Protein AF-A0A6M2C7S5-F1 (afdb_monomer)

Solvent-accessible surface area (backbone atoms only — not comparable to full-atom values): 12031 Å² total; per-residue (Å²): 135,85,78,82,74,80,85,72,53,69,68,60,54,50,51,51,51,51,52,51,50,54,52,52,50,35,50,53,50,35,67,74,39,41,70,63,9,38,41,41,30,28,46,74,39,45,51,76,44,86,84,62,52,61,67,58,47,40,54,52,24,51,35,34,64,72,63,42,56,67,61,50,54,54,50,51,46,55,50,48,65,74,42,41,69,63,50,52,52,54,48,25,70,75,36,66,95,47,26,69,60,52,54,50,21,51,50,26,46,78,74,67,37,16,54,58,12,23,51,42,27,43,53,50,33,21,50,76,47,74,62,29,62,74,46,60,79,86,48,36,57,55,38,52,49,57,46,64,73,34,71,52,56,76,70,48,64,56,59,39,48,40,65,71,51,81,32,72,26,60,39,59,69,94,73,55,73,91,74,69,99,56,69,38,54,43,21,46,78,68,65,74,48,83,88,59,61,34,68,69,45,24,44,31,22,42,27,44,28,49,27,46,54,64,59,53,64,60,131

Sequence (219 aa):
MEKFENPIEPKILEQFLEVGKTITEAFKRFYELSNDGLLKLANYGWYVDADISLGYINGLLEKAINKDQKYLDDFFSQYYETYMEEKSSVISKKQDNRSKIIEEAVYCHQVGMYYASTTLFLTQADGICRGLLFQNRKNKNALKKYISENKGGSFFSILMIAIENTNTIDSFYSKVNQSDNQLNRHGVMHGLETDFGSEINSLKAFSILAFVSDFIDRF

Structure (mmCIF, N/CA/C/O backbone):
data_AF-A0A6M2C7S5-F1
#
_entry.id   AF-A0A6M2C7S5-F1
#
loop_
_atom_site.group_PDB
_atom_site.id
_atom_site.type_symbol
_atom_site.label_atom_id
_atom_site.label_alt_id
_atom_site.label_comp_id
_atom_site.label_asym_id
_atom_site.label_entity_id
_atom_site.label_seq_id
_atom_site.pdbx_PDB_ins_code
_atom_site.Cartn_x
_atom_site.Cartn_y
_atom_site.Cartn_z
_atom_site.occupancy
_atom_site.B_iso_or_equiv
_atom_site.auth_seq_id
_atom_site.auth_comp_id
_atom_site.auth_asym_id
_atom_site.auth_atom_id
_atom_site.pdbx_PDB_model_num
ATOM 1 N N . MET A 1 1 ? -40.879 35.249 27.830 1.00 43.94 1 MET A N 1
ATOM 2 C CA . MET A 1 1 ? -39.489 34.854 27.529 1.00 43.94 1 MET A CA 1
ATOM 3 C C . MET A 1 1 ? -39.432 33.347 27.736 1.00 43.94 1 MET A C 1
ATOM 5 O O . MET A 1 1 ? -39.303 32.904 28.870 1.00 43.94 1 MET A O 1
ATOM 9 N N . GLU A 1 2 ? -39.719 32.570 26.689 1.00 44.81 2 GLU A N 1
ATOM 10 C CA . GLU A 1 2 ? -39.673 31.103 26.757 1.00 44.81 2 GLU A CA 1
ATOM 11 C C . GLU A 1 2 ? -38.223 30.667 26.964 1.00 44.81 2 GLU A C 1
ATOM 13 O O . GLU A 1 2 ? -37.334 31.022 26.188 1.00 44.81 2 GLU A O 1
ATOM 18 N N . LYS A 1 3 ? -37.974 29.954 28.064 1.00 47.56 3 LYS A N 1
ATOM 19 C CA . LYS A 1 3 ? -36.709 29.262 28.284 1.00 47.56 3 LYS A CA 1
ATOM 20 C C . LYS A 1 3 ? -36.680 28.094 27.306 1.00 47.56 3 LYS A C 1
ATOM 22 O O . LYS A 1 3 ? -37.486 27.182 27.438 1.00 47.56 3 LYS A O 1
ATOM 27 N N . PHE A 1 4 ? -35.768 28.130 26.341 1.00 45.62 4 PHE A N 1
ATOM 28 C CA . PHE A 1 4 ? -35.416 26.944 25.570 1.00 45.62 4 PHE A CA 1
ATOM 29 C C . PHE A 1 4 ? -34.861 25.898 26.545 1.00 45.62 4 PHE A C 1
ATOM 31 O O . PHE A 1 4 ? -33.742 26.040 27.042 1.00 45.62 4 PHE A O 1
ATOM 38 N N . GLU A 1 5 ? -35.660 24.884 26.874 1.00 57.16 5 GLU A N 1
ATOM 39 C CA . GLU A 1 5 ? -35.162 23.677 27.526 1.00 57.16 5 GLU A CA 1
ATOM 40 C C . GLU A 1 5 ? -34.272 22.935 26.529 1.00 57.16 5 GLU A C 1
ATOM 42 O O . GLU A 1 5 ? -34.651 22.698 25.383 1.00 57.16 5 GLU A O 1
ATOM 47 N N . ASN A 1 6 ? -33.045 22.641 26.954 1.00 59.25 6 ASN A N 1
ATOM 48 C CA . ASN A 1 6 ? -32.065 21.921 26.155 1.00 59.25 6 ASN A CA 1
ATOM 49 C C . ASN A 1 6 ? -32.606 20.503 25.869 1.00 59.25 6 ASN A C 1
ATOM 51 O O . ASN A 1 6 ? -32.755 19.735 26.819 1.00 59.25 6 ASN A O 1
ATOM 55 N N . PRO A 1 7 ? -32.911 20.135 24.610 1.00 60.88 7 PRO A N 1
ATOM 56 C CA . PRO A 1 7 ? -33.668 18.922 24.298 1.00 60.88 7 PRO A CA 1
ATOM 57 C C . PRO A 1 7 ? -32.799 17.656 24.257 1.00 60.88 7 PRO A C 1
ATOM 59 O O . PRO A 1 7 ? -33.253 16.606 23.807 1.00 60.88 7 PRO A O 1
ATOM 62 N N . ILE A 1 8 ? -31.533 17.736 24.673 1.00 62.06 8 ILE A N 1
ATOM 63 C CA . ILE A 1 8 ? -30.627 16.591 24.634 1.00 62.06 8 ILE A CA 1
ATOM 64 C C . ILE A 1 8 ? -30.854 15.756 25.893 1.00 62.06 8 ILE A C 1
ATOM 66 O O . ILE A 1 8 ? -30.438 16.138 26.988 1.00 62.06 8 ILE A O 1
ATOM 70 N N . GLU A 1 9 ? -31.513 14.608 25.728 1.00 73.88 9 GLU A N 1
ATOM 71 C CA . GLU A 1 9 ? -31.681 13.628 26.800 1.00 73.88 9 GLU A CA 1
ATOM 72 C C . GLU A 1 9 ? -30.313 13.266 27.418 1.00 73.88 9 GLU A C 1
ATOM 74 O O . GLU A 1 9 ? -29.360 12.997 26.679 1.00 73.88 9 GLU A O 1
ATOM 79 N N . PRO A 1 10 ? -30.190 13.191 28.758 1.00 72.88 10 PRO A N 1
ATOM 80 C CA . PRO A 1 10 ? -28.928 12.888 29.444 1.00 72.88 10 PRO A CA 1
ATOM 81 C C . PRO A 1 10 ? -28.216 11.632 28.923 1.00 72.88 10 PRO A C 1
ATOM 83 O O . PRO A 1 10 ? -26.994 11.602 28.830 1.00 72.88 10 PRO A O 1
ATOM 86 N N . LYS A 1 11 ? -28.987 10.627 28.493 1.00 71.12 11 LYS A N 1
ATOM 87 C CA . LYS A 1 11 ? -28.485 9.374 27.915 1.00 71.12 11 LYS A CA 1
ATOM 88 C C . LYS A 1 11 ? -27.775 9.570 26.570 1.00 71.12 11 LYS A C 1
ATOM 90 O O . LYS A 1 11 ? -26.787 8.897 26.294 1.00 71.12 11 LYS A O 1
ATOM 95 N N . ILE A 1 12 ? -28.258 10.499 25.744 1.00 72.44 12 ILE A N 1
ATOM 96 C CA . ILE A 1 12 ? -27.623 10.863 24.472 1.00 72.44 12 ILE A CA 1
ATOM 97 C C . ILE A 1 12 ? -26.290 11.568 24.760 1.00 72.44 12 ILE A C 1
ATOM 99 O O . ILE A 1 12 ? -25.277 11.254 24.140 1.00 72.44 12 ILE A O 1
ATOM 103 N N . LEU A 1 13 ? -26.263 12.467 25.750 1.00 72.50 13 LEU A N 1
ATOM 104 C CA . LEU A 1 13 ? -25.039 13.150 26.176 1.00 72.50 13 LEU A CA 1
ATOM 105 C C . LEU A 1 13 ? -23.992 12.175 26.744 1.00 72.50 13 LEU A C 1
ATOM 107 O O . LEU A 1 13 ? -22.816 12.291 26.409 1.00 72.50 13 LEU A O 1
ATOM 111 N N . GLU A 1 14 ? -24.402 11.197 27.554 1.00 75.31 14 GLU A N 1
ATOM 112 C CA . GLU A 1 14 ? -23.519 10.138 28.065 1.00 75.31 14 GLU A CA 1
ATOM 113 C C . GLU A 1 14 ? -22.924 9.290 26.936 1.00 75.31 14 GLU A C 1
ATOM 115 O O . GLU A 1 14 ? -21.710 9.102 26.900 1.00 75.31 14 GLU A O 1
ATOM 120 N N . GLN A 1 15 ? -23.739 8.866 25.964 1.00 72.75 15 GLN A N 1
ATOM 121 C CA . GLN A 1 15 ? -23.258 8.131 24.789 1.00 72.75 15 GLN A CA 1
ATOM 122 C C . GLN A 1 15 ? -22.249 8.947 23.972 1.00 72.75 15 GLN A C 1
ATOM 124 O O . GLN A 1 15 ? -21.208 8.425 23.575 1.00 72.75 15 GLN A O 1
ATOM 129 N N . PHE A 1 16 ? -22.503 10.242 23.758 1.00 74.94 16 PHE A N 1
ATOM 130 C CA . PHE A 1 16 ? -21.546 11.119 23.079 1.00 74.94 16 PHE A CA 1
ATOM 131 C C . PHE A 1 16 ? -20.232 11.269 23.857 1.00 74.94 16 PHE A C 1
ATOM 133 O O . PHE A 1 16 ? -19.158 11.275 23.250 1.00 74.94 16 PHE A O 1
ATOM 140 N N . LEU A 1 17 ? -20.291 11.362 25.188 1.00 74.56 17 LEU A N 1
ATOM 141 C CA . LEU A 1 17 ? -19.104 11.438 26.043 1.00 74.56 17 LEU A CA 1
ATOM 142 C C . LEU A 1 17 ? -18.302 10.129 26.034 1.00 74.56 17 LEU A C 1
ATOM 144 O O . LEU A 1 17 ? -17.072 10.178 26.002 1.00 74.56 17 LEU A O 1
ATOM 148 N N . GLU A 1 18 ? -18.966 8.973 26.042 1.00 77.88 18 GLU A N 1
ATOM 149 C CA . GLU A 1 18 ? -18.311 7.664 25.926 1.00 77.88 18 GLU A CA 1
ATOM 150 C C . GLU A 1 18 ? -17.619 7.500 24.573 1.00 77.88 18 GLU A C 1
ATOM 152 O O . GLU A 1 18 ? -16.427 7.197 24.534 1.00 77.88 18 GLU A O 1
ATOM 157 N N . VAL A 1 19 ? -18.310 7.814 23.473 1.00 76.94 19 VAL A N 1
ATOM 158 C CA . VAL A 1 19 ? -17.724 7.791 22.124 1.00 76.94 19 VAL A CA 1
ATOM 159 C C . VAL A 1 19 ? -16.515 8.730 22.037 1.00 76.94 19 VAL A C 1
ATOM 161 O O . VAL A 1 19 ? -15.469 8.349 21.510 1.00 76.94 19 VAL A O 1
ATOM 164 N N . GLY A 1 20 ? -16.610 9.934 22.610 1.00 75.56 20 GLY A N 1
ATOM 165 C CA . GLY A 1 20 ? -15.501 10.889 22.659 1.00 75.56 20 GLY A CA 1
ATOM 166 C C . GLY A 1 20 ? -14.272 10.358 23.407 1.00 75.56 20 GLY A C 1
ATOM 167 O O . GLY A 1 20 ? -13.138 10.550 22.952 1.00 75.56 20 GLY A O 1
ATOM 168 N N . LYS A 1 21 ? -14.474 9.642 24.521 1.00 79.69 21 LYS A N 1
ATOM 169 C CA . LYS A 1 21 ? -13.388 8.979 25.261 1.00 79.69 21 LYS A CA 1
ATOM 170 C C . LYS A 1 21 ? -12.744 7.870 24.433 1.00 79.69 21 LYS A C 1
ATOM 172 O O . LYS A 1 21 ? -11.524 7.875 24.291 1.00 79.69 21 LYS A O 1
ATOM 177 N N . THR A 1 22 ? -13.540 6.996 23.816 1.00 82.81 22 THR A N 1
ATOM 178 C CA . THR A 1 22 ? -13.033 5.901 22.972 1.00 82.81 22 THR A CA 1
ATOM 179 C C . THR A 1 22 ? -12.213 6.420 21.791 1.00 82.81 22 THR A C 1
ATOM 181 O O . THR A 1 22 ? -11.140 5.891 21.501 1.00 82.81 22 THR A O 1
ATOM 184 N N . ILE A 1 23 ? -12.666 7.493 21.136 1.00 80.94 23 ILE A N 1
ATOM 185 C CA . ILE A 1 23 ? -11.915 8.139 20.052 1.00 80.94 23 ILE A CA 1
ATOM 186 C C . ILE A 1 23 ? -10.583 8.684 20.581 1.00 80.94 23 ILE A C 1
ATOM 188 O O . ILE A 1 23 ? -9.533 8.423 19.995 1.00 80.94 23 ILE A O 1
ATOM 192 N N . THR A 1 24 ? -10.602 9.397 21.710 1.00 84.25 24 THR A N 1
ATOM 193 C CA . THR A 1 24 ? -9.391 9.980 22.312 1.00 84.25 24 THR A CA 1
ATOM 194 C C . THR A 1 24 ? -8.363 8.905 22.675 1.00 84.25 24 THR A C 1
ATOM 196 O O . THR A 1 24 ? -7.173 9.063 22.403 1.00 84.25 24 THR A O 1
ATOM 199 N N . GLU A 1 25 ? -8.812 7.786 23.242 1.00 87.31 25 GLU A N 1
ATOM 200 C CA . GLU A 1 25 ? -7.961 6.639 23.566 1.00 87.31 25 GLU A CA 1
ATOM 201 C C . GLU A 1 25 ? -7.381 5.974 22.315 1.00 87.31 25 GLU A C 1
ATOM 203 O O . GLU A 1 25 ? -6.192 5.648 22.295 1.00 87.31 25 GLU A O 1
ATOM 208 N N . ALA A 1 26 ? -8.177 5.823 21.251 1.00 86.25 26 ALA A N 1
ATOM 209 C CA . ALA A 1 26 ? -7.703 5.281 19.981 1.00 86.25 26 ALA A CA 1
ATOM 210 C C . ALA A 1 26 ? -6.600 6.155 19.366 1.00 86.25 26 ALA A C 1
ATOM 212 O O . ALA A 1 26 ? -5.579 5.621 18.932 1.00 86.25 26 ALA A O 1
ATOM 213 N N . PHE A 1 27 ? -6.759 7.483 19.390 1.00 87.31 27 PHE A N 1
ATOM 214 C CA . PHE A 1 27 ? -5.713 8.412 18.959 1.00 87.31 27 PHE A CA 1
ATOM 215 C C . PHE A 1 27 ? -4.476 8.320 19.842 1.00 87.31 27 PHE A C 1
ATOM 217 O O . PHE A 1 27 ? -3.375 8.196 19.315 1.00 87.31 27 PHE A O 1
ATOM 224 N N . LYS A 1 28 ? -4.631 8.331 21.170 1.00 88.62 28 LYS A N 1
ATOM 225 C CA . LYS A 1 28 ? -3.497 8.225 22.095 1.00 88.62 28 LYS A CA 1
ATOM 226 C C . LYS A 1 28 ? -2.667 6.966 21.824 1.00 88.62 28 LYS A C 1
ATOM 228 O O . LYS A 1 28 ? -1.457 7.072 21.641 1.00 88.62 28 LYS A O 1
ATOM 233 N N . ARG A 1 29 ? -3.321 5.804 21.719 1.00 91.06 29 ARG A N 1
ATOM 234 C CA . ARG A 1 29 ? -2.648 4.534 21.398 1.00 91.06 29 ARG A CA 1
ATOM 235 C C . ARG A 1 29 ? -1.993 4.572 20.025 1.00 91.06 29 ARG A C 1
ATOM 237 O O . ARG A 1 29 ? -0.864 4.118 19.890 1.00 91.06 29 ARG A O 1
ATOM 244 N N . PHE A 1 30 ? -2.651 5.163 19.030 1.00 89.38 30 PHE A N 1
ATOM 245 C CA . PHE A 1 30 ? -2.050 5.328 17.711 1.00 89.38 30 PHE A CA 1
ATOM 246 C C . PHE A 1 30 ? -0.746 6.113 17.809 1.00 89.38 30 PHE A C 1
ATOM 248 O O . PHE A 1 30 ? 0.286 5.607 17.381 1.00 89.38 30 PHE A O 1
ATOM 255 N N . TYR A 1 31 ? -0.752 7.292 18.435 1.00 88.44 31 TYR A N 1
ATOM 256 C CA . TYR A 1 31 ? 0.453 8.106 18.624 1.00 88.44 31 TYR A CA 1
ATOM 257 C C . TYR A 1 31 ? 1.587 7.336 19.323 1.00 88.44 31 TYR A C 1
ATOM 259 O O . TYR A 1 31 ? 2.739 7.454 18.911 1.00 88.44 31 TYR A O 1
ATOM 267 N N . GLU A 1 32 ? 1.267 6.530 20.338 1.00 91.12 32 GLU A N 1
ATOM 268 C CA . GLU A 1 32 ? 2.240 5.704 21.069 1.00 91.12 32 GLU A CA 1
ATOM 269 C C . GLU A 1 32 ? 2.852 4.596 20.193 1.00 91.12 32 GLU A C 1
ATOM 271 O O . GLU A 1 32 ? 4.051 4.334 20.277 1.00 91.12 32 GLU A O 1
ATOM 276 N N . LEU A 1 33 ? 2.051 3.966 19.330 1.00 91.50 33 LEU A N 1
ATOM 277 C CA . LEU A 1 33 ? 2.460 2.817 18.514 1.00 91.50 33 LEU A CA 1
ATOM 278 C C . LEU A 1 33 ? 3.047 3.205 17.150 1.00 91.50 33 LEU A C 1
ATOM 280 O O . LEU A 1 33 ? 3.751 2.409 16.529 1.00 91.50 33 LEU A O 1
ATOM 284 N N . SER A 1 34 ? 2.737 4.404 16.657 1.00 86.56 34 SER A N 1
ATOM 285 C CA . SER A 1 34 ? 2.920 4.787 15.253 1.00 86.56 34 SER A CA 1
ATOM 286 C C . SER A 1 34 ? 4.354 4.671 14.758 1.00 86.56 34 SER A C 1
ATOM 288 O O . SER A 1 34 ? 4.571 4.116 13.685 1.00 86.56 34 SER A O 1
ATOM 290 N N . ASN A 1 35 ? 5.329 5.177 15.522 1.00 85.31 35 ASN A N 1
ATOM 291 C CA . ASN A 1 35 ? 6.731 5.198 15.093 1.00 85.31 35 ASN A CA 1
ATOM 292 C C . ASN A 1 35 ? 7.241 3.791 14.760 1.00 85.31 35 ASN A C 1
ATOM 294 O O . ASN A 1 35 ? 7.671 3.535 13.636 1.00 85.31 35 ASN A O 1
ATOM 298 N N . ASP A 1 36 ? 7.144 2.870 15.716 1.00 88.25 36 ASP A N 1
ATOM 299 C CA . ASP A 1 36 ? 7.670 1.516 15.551 1.00 88.25 36 ASP A CA 1
ATOM 300 C C . ASP A 1 36 ? 6.747 0.640 14.700 1.00 88.25 36 ASP A C 1
ATOM 302 O O . ASP A 1 36 ? 7.217 -0.156 13.885 1.00 88.25 36 ASP A O 1
ATOM 306 N N . GLY A 1 37 ? 5.432 0.776 14.882 1.00 90.62 37 GLY A N 1
ATOM 307 C CA . GLY A 1 37 ? 4.437 -0.036 14.195 1.00 90.62 37 GLY A CA 1
ATOM 308 C C . GLY A 1 37 ? 4.393 0.238 12.696 1.00 90.62 37 GLY A C 1
ATOM 309 O O . GLY A 1 37 ? 4.471 -0.706 11.911 1.00 90.62 37 GLY A O 1
ATOM 310 N N . LEU A 1 38 ? 4.330 1.510 12.282 1.00 88.94 38 LEU A N 1
ATOM 311 C CA . LEU A 1 38 ? 4.257 1.872 10.862 1.00 88.94 38 LEU A CA 1
ATOM 312 C C . LEU A 1 38 ? 5.562 1.533 10.144 1.00 88.94 38 LEU A C 1
ATOM 314 O O . LEU A 1 38 ? 5.531 1.029 9.024 1.00 88.94 38 LEU A O 1
ATOM 318 N N . LEU A 1 39 ? 6.705 1.741 10.807 1.00 84.50 39 LEU A N 1
ATOM 319 C CA . LEU A 1 39 ? 8.005 1.346 10.274 1.00 84.50 39 LEU A CA 1
ATOM 320 C C . LEU A 1 39 ? 8.087 -0.172 10.059 1.00 84.50 39 LEU A C 1
ATOM 322 O O . LEU A 1 39 ? 8.555 -0.629 9.018 1.00 84.50 39 LEU A O 1
ATOM 326 N N . LYS A 1 40 ? 7.619 -0.973 11.023 1.00 88.25 40 LYS A N 1
ATOM 327 C CA . LYS A 1 40 ? 7.613 -2.438 10.899 1.00 88.25 40 LYS A CA 1
ATOM 328 C C . LYS A 1 40 ? 6.644 -2.930 9.828 1.00 88.25 40 LYS A C 1
ATOM 330 O O . LYS A 1 40 ? 7.039 -3.785 9.044 1.00 88.25 40 LYS A O 1
ATOM 335 N N . LEU A 1 41 ? 5.434 -2.371 9.744 1.00 90.19 41 LEU A N 1
ATOM 336 C CA . LEU A 1 41 ? 4.500 -2.667 8.650 1.00 90.19 41 LEU A CA 1
ATOM 337 C C . LEU A 1 41 ? 5.148 -2.414 7.288 1.00 90.19 41 LEU A C 1
ATOM 339 O O . LEU A 1 41 ? 5.149 -3.295 6.428 1.00 90.19 41 LEU A O 1
ATOM 343 N N . ALA A 1 42 ? 5.779 -1.253 7.133 1.00 87.19 42 ALA A N 1
ATOM 344 C CA . ALA A 1 42 ? 6.413 -0.874 5.886 1.00 87.19 42 ALA A CA 1
ATOM 345 C C . ALA A 1 42 ? 7.647 -1.737 5.560 1.00 87.19 42 ALA A C 1
ATOM 347 O O . ALA A 1 42 ? 7.867 -2.047 4.393 1.00 87.19 42 ALA A O 1
ATOM 348 N N . ASN A 1 43 ? 8.398 -2.214 6.563 1.00 83.12 43 ASN A N 1
ATOM 349 C CA . ASN A 1 43 ? 9.460 -3.218 6.377 1.00 83.12 43 ASN A CA 1
ATOM 350 C C . ASN A 1 43 ? 8.918 -4.589 5.938 1.00 83.12 43 ASN A C 1
ATOM 352 O O . ASN A 1 43 ? 9.597 -5.304 5.207 1.00 83.12 43 ASN A O 1
ATOM 356 N N . TYR A 1 44 ? 7.696 -4.950 6.336 1.00 87.81 44 TYR A N 1
ATOM 357 C CA . TYR A 1 44 ? 6.9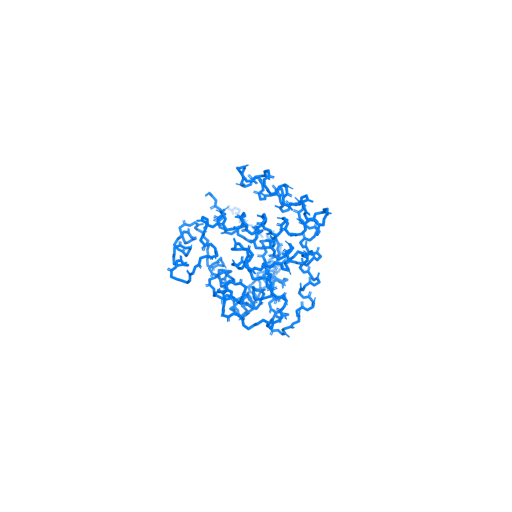98 -6.124 5.798 1.00 87.81 44 TYR A CA 1
ATOM 358 C C . TYR A 1 44 ? 6.364 -5.866 4.424 1.00 87.81 44 TYR A C 1
ATOM 360 O O . TYR A 1 44 ? 5.916 -6.806 3.769 1.00 87.81 44 TYR A O 1
ATOM 368 N N . GLY A 1 45 ? 6.371 -4.615 3.960 1.00 87.94 45 GLY A N 1
ATOM 369 C CA . GLY A 1 45 ? 5.851 -4.188 2.666 1.00 87.94 45 GLY A CA 1
ATOM 370 C C . GLY A 1 45 ? 4.380 -3.779 2.673 1.00 87.94 45 GLY A C 1
ATOM 371 O O . GLY A 1 45 ? 3.850 -3.496 1.600 1.00 87.94 45 GLY A O 1
ATOM 372 N N . TRP A 1 46 ? 3.748 -3.710 3.844 1.00 93.25 46 TRP A N 1
ATOM 373 C CA . TRP A 1 46 ? 2.344 -3.340 3.995 1.00 93.25 46 TRP A CA 1
ATOM 374 C C . TRP A 1 46 ? 2.167 -1.874 4.368 1.00 93.25 46 TRP A C 1
ATOM 376 O O . TRP A 1 46 ? 2.944 -1.302 5.133 1.00 93.25 46 TRP A O 1
ATOM 386 N N . TYR A 1 47 ? 1.099 -1.289 3.841 1.00 91.88 47 TYR A N 1
ATOM 387 C CA . TYR A 1 47 ? 0.685 0.085 4.095 1.00 91.88 47 TYR A CA 1
ATOM 388 C C . TYR A 1 47 ? -0.804 0.080 4.439 1.00 91.88 47 TYR A C 1
ATOM 390 O O . TYR A 1 47 ? -1.535 -0.781 3.963 1.00 91.88 47 TYR A O 1
ATOM 398 N N . VAL A 1 48 ? -1.235 1.007 5.294 1.00 91.50 48 VAL A N 1
ATOM 399 C CA . VAL A 1 48 ? -2.643 1.162 5.690 1.00 91.50 48 VAL A CA 1
ATOM 400 C C . VAL A 1 48 ? -3.284 2.282 4.882 1.00 91.50 48 VAL A C 1
ATOM 402 O O . VAL A 1 48 ? -2.706 3.355 4.766 1.00 91.50 48 VAL A O 1
ATOM 405 N N . ASP A 1 49 ? -4.474 2.068 4.342 1.00 89.12 49 ASP A N 1
ATOM 406 C CA . ASP A 1 49 ? -5.230 3.129 3.669 1.00 89.12 49 ASP A CA 1
ATOM 407 C C . ASP A 1 49 ? -6.263 3.782 4.600 1.00 89.12 49 ASP A C 1
ATOM 409 O O . ASP A 1 49 ? -6.390 3.407 5.771 1.00 89.12 49 ASP A O 1
ATOM 413 N N . ALA A 1 50 ? -6.957 4.809 4.106 1.00 86.19 50 ALA A N 1
ATOM 414 C CA . ALA A 1 50 ? -7.830 5.638 4.932 1.00 86.19 50 ALA A CA 1
ATOM 415 C C . ALA A 1 50 ? -9.120 4.933 5.389 1.00 86.19 50 ALA A C 1
ATOM 417 O O . ALA A 1 50 ? -9.770 5.430 6.313 1.00 86.19 50 ALA A O 1
ATOM 418 N N . ASP A 1 51 ? -9.476 3.793 4.791 1.00 89.31 51 ASP A N 1
ATOM 419 C CA . ASP A 1 51 ? -10.716 3.073 5.103 1.00 89.31 51 ASP A CA 1
ATOM 420 C C . ASP A 1 51 ? -10.562 2.148 6.326 1.00 89.31 51 ASP A C 1
ATOM 422 O O . ASP A 1 51 ? -11.551 1.752 6.951 1.00 89.31 51 ASP A O 1
ATOM 426 N N . ILE A 1 52 ? -9.326 1.835 6.737 1.00 89.62 52 ILE A N 1
ATOM 427 C CA . ILE A 1 52 ? -9.071 1.054 7.953 1.00 89.62 52 ILE A CA 1
ATOM 428 C C . ILE A 1 52 ? -9.252 1.959 9.175 1.00 89.62 52 ILE A C 1
ATOM 430 O O . ILE A 1 52 ? -8.497 2.906 9.397 1.00 89.62 52 ILE A O 1
ATOM 434 N N . SER A 1 53 ? -10.233 1.648 10.026 1.00 88.38 53 SER A N 1
ATOM 435 C CA . SER A 1 53 ? -10.471 2.462 11.223 1.00 88.38 53 SER A CA 1
ATOM 436 C C . SER A 1 53 ? -9.269 2.463 12.180 1.00 88.38 53 SER A C 1
ATOM 438 O O . SER A 1 53 ? -8.572 1.457 12.347 1.00 88.38 53 SER A O 1
ATOM 440 N N . LEU A 1 54 ? -9.091 3.568 12.904 1.00 85.25 54 LEU A N 1
ATOM 441 C CA . LEU A 1 54 ? -7.962 3.766 13.814 1.00 85.25 54 LEU A CA 1
ATOM 442 C C . LEU A 1 54 ? -7.846 2.688 14.906 1.00 85.25 54 LEU A C 1
ATOM 444 O O . LEU A 1 54 ? -6.742 2.290 15.274 1.00 85.25 54 LEU A O 1
ATOM 448 N N . GLY A 1 55 ? -8.980 2.186 15.405 1.00 85.81 55 GLY A N 1
ATOM 449 C CA . GLY A 1 55 ? -9.002 1.101 16.390 1.00 85.81 55 GLY A CA 1
ATOM 450 C C . GLY A 1 55 ? -8.390 -0.194 15.849 1.00 85.81 55 GLY A C 1
ATOM 451 O O . GLY A 1 55 ? -7.594 -0.829 16.539 1.00 85.81 55 GLY A O 1
ATOM 452 N N . TYR A 1 56 ? -8.695 -0.543 14.596 1.00 89.94 56 TYR A N 1
ATOM 453 C CA . TYR A 1 56 ? -8.084 -1.690 13.922 1.00 89.94 56 TYR A CA 1
ATOM 454 C C . TYR A 1 56 ? -6.612 -1.433 13.587 1.00 89.94 56 TYR A C 1
ATOM 456 O O . TYR A 1 56 ? -5.790 -2.322 13.807 1.00 89.94 56 TYR A O 1
ATOM 464 N N . ILE A 1 57 ? -6.258 -0.217 13.146 1.00 91.88 57 ILE A N 1
ATOM 465 C CA . ILE A 1 57 ? -4.857 0.165 12.903 1.00 91.88 57 ILE A CA 1
ATOM 466 C C . ILE A 1 57 ? -4.012 -0.084 14.156 1.00 91.88 57 ILE A C 1
ATOM 468 O O . ILE A 1 57 ? -2.973 -0.724 14.047 1.00 91.88 57 ILE A O 1
ATOM 472 N N . ASN A 1 58 ? -4.462 0.323 15.347 1.00 93.44 58 ASN A N 1
ATOM 473 C CA . ASN A 1 58 ? -3.726 0.069 16.593 1.00 93.44 58 ASN A CA 1
ATOM 474 C C . ASN A 1 58 ? -3.405 -1.420 16.795 1.00 93.44 58 ASN A C 1
ATOM 476 O O . ASN A 1 58 ? -2.265 -1.764 17.103 1.00 93.44 58 ASN A O 1
ATOM 480 N N . GLY A 1 59 ? -4.374 -2.306 16.549 1.00 94.44 59 GLY A N 1
ATOM 481 C CA . GLY A 1 59 ? -4.152 -3.752 16.614 1.00 94.44 59 GLY A CA 1
ATOM 482 C C . GLY A 1 59 ? -3.129 -4.245 15.585 1.00 94.44 59 GLY A C 1
ATOM 483 O O . GLY A 1 59 ? -2.264 -5.056 15.913 1.00 94.44 59 GLY A O 1
ATOM 484 N N . LEU A 1 60 ? -3.166 -3.723 14.355 1.00 95.88 60 LEU A N 1
ATOM 485 C CA . LEU A 1 60 ? -2.186 -4.053 13.312 1.00 95.88 60 LEU A CA 1
ATOM 486 C C . LEU A 1 60 ? -0.777 -3.563 13.672 1.00 95.88 60 LEU A C 1
ATOM 488 O O . LEU A 1 60 ? 0.195 -4.291 13.468 1.00 95.88 60 LEU A O 1
ATOM 492 N N . LEU A 1 61 ? -0.655 -2.367 14.255 1.00 94.81 61 LEU A N 1
ATOM 493 C CA . LEU A 1 61 ? 0.623 -1.828 14.725 1.00 94.81 61 LEU A CA 1
ATOM 494 C C . LEU A 1 61 ? 1.204 -2.681 15.858 1.00 94.81 61 LEU A C 1
ATOM 496 O O . LEU A 1 61 ? 2.390 -2.998 15.829 1.00 94.81 61 LEU A O 1
ATOM 500 N N . GLU A 1 62 ? 0.384 -3.115 16.819 1.00 96.12 62 GLU A N 1
ATOM 501 C CA . GLU A 1 62 ? 0.811 -4.036 17.881 1.00 96.12 62 GLU A CA 1
ATOM 502 C C . GLU A 1 62 ? 1.297 -5.373 17.305 1.00 96.12 62 GLU A C 1
ATOM 504 O O . GLU A 1 62 ? 2.357 -5.873 17.690 1.00 96.12 62 GLU A O 1
ATOM 509 N N . LYS A 1 63 ? 0.571 -5.938 16.334 1.00 96.44 63 LYS A N 1
ATOM 510 C CA . LYS A 1 63 ? 0.974 -7.163 15.626 1.00 96.44 63 LYS A CA 1
ATOM 511 C C . LYS A 1 63 ? 2.298 -6.996 14.884 1.00 96.44 63 LYS A C 1
ATOM 513 O O . LYS A 1 63 ? 3.163 -7.867 14.986 1.00 96.44 63 LYS A O 1
ATOM 518 N N . ALA A 1 64 ? 2.501 -5.854 14.231 1.00 93.44 64 ALA A N 1
ATOM 519 C CA . ALA A 1 64 ? 3.773 -5.510 13.604 1.00 93.44 64 ALA A CA 1
ATOM 520 C C . ALA A 1 64 ? 4.894 -5.409 14.637 1.00 93.44 64 ALA A C 1
ATOM 522 O O . ALA A 1 64 ? 5.951 -6.014 14.462 1.00 93.44 64 ALA A O 1
ATOM 523 N N . ILE A 1 65 ? 4.657 -4.722 15.757 1.00 94.12 65 ILE A N 1
ATOM 524 C CA . ILE A 1 65 ? 5.626 -4.581 16.848 1.00 94.12 65 ILE A CA 1
ATOM 525 C C . ILE A 1 65 ? 6.044 -5.945 17.398 1.00 94.12 65 ILE A C 1
ATOM 527 O O . ILE A 1 65 ? 7.245 -6.173 17.587 1.00 94.12 65 ILE A O 1
ATOM 531 N N . ASN A 1 66 ? 5.087 -6.855 17.543 1.00 95.88 66 ASN A N 1
ATOM 532 C CA . ASN A 1 66 ? 5.284 -8.219 18.024 1.00 95.88 66 ASN A CA 1
ATOM 533 C C . ASN A 1 66 ? 5.804 -9.196 16.951 1.00 95.88 66 ASN A C 1
ATOM 535 O O . ASN A 1 66 ? 5.978 -10.374 17.251 1.00 95.88 66 ASN A O 1
ATOM 539 N N . LYS A 1 67 ? 6.104 -8.713 15.735 1.00 93.62 67 LYS A N 1
ATOM 540 C CA . LYS A 1 67 ? 6.644 -9.493 14.606 1.00 93.62 67 LYS A CA 1
ATOM 541 C C . LYS A 1 67 ? 5.744 -10.649 14.152 1.00 93.62 67 LYS A C 1
ATOM 543 O O . LYS A 1 67 ? 6.235 -11.661 13.657 1.00 93.62 67 LYS A O 1
ATOM 548 N N . ASP A 1 68 ? 4.430 -10.496 14.290 1.00 95.38 68 ASP A N 1
ATOM 549 C CA . ASP A 1 68 ? 3.440 -11.475 13.829 1.00 95.38 68 ASP A CA 1
ATOM 550 C C . ASP A 1 68 ? 3.200 -11.319 12.315 1.00 95.38 68 ASP A C 1
ATOM 552 O O . ASP A 1 68 ? 2.123 -10.933 11.861 1.00 95.38 68 ASP A O 1
ATOM 556 N N . GLN A 1 69 ? 4.255 -11.538 11.521 1.00 92.06 69 GLN A N 1
ATOM 557 C CA . GLN A 1 69 ? 4.236 -11.277 10.080 1.00 92.06 69 GLN A CA 1
ATOM 558 C C . GLN A 1 69 ? 3.194 -12.135 9.360 1.00 92.06 69 GLN A C 1
ATOM 560 O O . GLN A 1 69 ? 2.511 -11.629 8.479 1.00 92.06 69 GLN A O 1
ATOM 565 N N . LYS A 1 70 ? 3.022 -13.400 9.764 1.00 94.50 70 LYS A N 1
ATOM 566 C CA . LYS A 1 70 ? 2.026 -14.286 9.153 1.00 94.50 70 LYS A CA 1
ATOM 567 C C . LYS A 1 70 ? 0.614 -13.713 9.292 1.00 94.50 70 LYS A C 1
ATOM 569 O O . LYS A 1 70 ? -0.110 -13.658 8.308 1.00 94.50 70 LYS A O 1
ATOM 574 N N . TYR A 1 71 ? 0.239 -13.259 10.491 1.00 96.62 71 TYR A N 1
ATOM 575 C CA . TYR A 1 71 ? -1.064 -12.628 10.701 1.00 96.62 71 TYR A CA 1
ATOM 576 C C . TYR A 1 71 ? -1.245 -11.390 9.817 1.00 96.62 71 TYR A C 1
ATOM 578 O O . TYR A 1 71 ? -2.318 -11.185 9.259 1.00 96.62 71 TYR A O 1
ATOM 586 N N . LEU A 1 72 ? -0.204 -10.562 9.695 1.00 96.31 72 LEU A N 1
ATOM 587 C CA . LEU A 1 72 ? -0.250 -9.359 8.867 1.00 96.31 72 LEU A CA 1
ATOM 588 C C . LEU A 1 72 ? -0.384 -9.693 7.381 1.00 96.31 72 LEU A C 1
ATOM 590 O O . LEU A 1 72 ? -1.223 -9.099 6.714 1.00 96.31 72 LEU A O 1
ATOM 594 N N . ASP A 1 73 ? 0.407 -10.643 6.882 1.00 96.00 73 ASP A N 1
ATOM 595 C CA . ASP A 1 73 ? 0.340 -11.110 5.499 1.00 96.00 73 ASP A CA 1
ATOM 596 C C . ASP A 1 73 ? -1.059 -11.680 5.194 1.00 96.00 73 ASP A C 1
ATOM 598 O O . ASP A 1 73 ? -1.657 -11.283 4.197 1.00 96.00 73 ASP A O 1
ATOM 602 N N . ASP A 1 74 ? -1.629 -12.509 6.077 1.00 97.25 74 ASP A N 1
ATOM 603 C CA . ASP A 1 74 ? -2.985 -13.059 5.917 1.00 97.25 74 ASP A CA 1
ATOM 604 C C . ASP A 1 74 ? -4.056 -11.946 5.928 1.00 97.25 74 ASP A C 1
ATOM 606 O O . ASP A 1 74 ? -4.908 -11.884 5.040 1.00 97.25 74 ASP A O 1
ATOM 610 N N . PHE A 1 75 ? -3.998 -11.037 6.912 1.00 97.38 75 PHE A N 1
ATOM 611 C CA . PHE A 1 75 ? -4.964 -9.946 7.064 1.00 97.38 75 PHE A CA 1
ATOM 612 C C . PHE A 1 75 ? -4.951 -9.003 5.861 1.00 97.38 75 PHE A C 1
ATOM 614 O O . PHE A 1 75 ? -5.999 -8.730 5.277 1.00 97.38 75 PHE A O 1
ATOM 621 N N . PHE A 1 76 ? -3.776 -8.482 5.500 1.00 97.44 76 PHE A N 1
ATOM 622 C CA . PHE A 1 76 ? -3.676 -7.500 4.429 1.00 97.44 76 PHE A CA 1
ATOM 623 C C . PHE A 1 76 ? -3.940 -8.121 3.067 1.00 97.44 76 PHE A C 1
ATOM 625 O O . PHE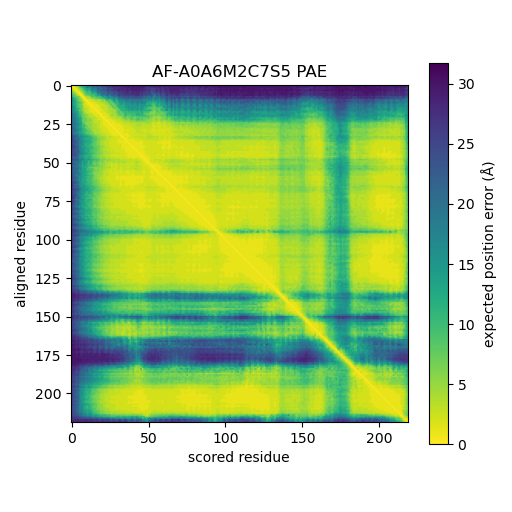 A 1 76 ? -4.547 -7.450 2.237 1.00 97.44 76 PHE A O 1
ATOM 632 N N . SER A 1 77 ? -3.551 -9.382 2.845 1.00 97.81 77 SER A N 1
ATOM 633 C CA . SER A 1 77 ? -3.879 -10.057 1.589 1.00 97.81 77 SER A CA 1
ATOM 634 C C . SER A 1 77 ? -5.390 -10.184 1.437 1.00 97.81 77 SER A C 1
ATOM 636 O O . SER A 1 77 ? -5.937 -9.720 0.445 1.00 97.81 77 SER A O 1
ATOM 638 N N . GLN A 1 78 ? -6.089 -10.687 2.462 1.00 98.06 78 GLN A N 1
ATOM 639 C CA . GLN A 1 78 ? -7.549 -10.788 2.428 1.00 98.06 78 GLN A CA 1
ATOM 640 C C 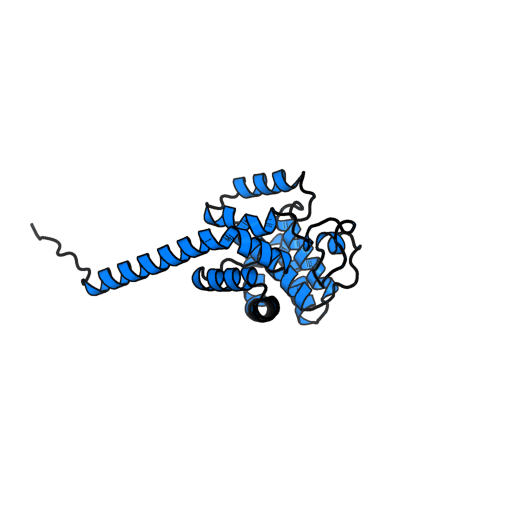. GLN A 1 78 ? -8.220 -9.420 2.252 1.00 98.06 78 GLN A C 1
ATOM 642 O O . GLN A 1 78 ? -9.154 -9.284 1.460 1.00 98.06 78 GLN A O 1
ATOM 647 N N . TYR A 1 79 ? -7.765 -8.411 2.996 1.00 98.00 79 TYR A N 1
ATOM 648 C CA . TYR A 1 79 ? -8.318 -7.062 2.934 1.00 98.00 79 TYR A CA 1
ATOM 649 C C . TYR A 1 79 ? -8.149 -6.450 1.540 1.00 98.00 79 TYR A C 1
ATOM 651 O O . TYR A 1 79 ? -9.132 -6.034 0.928 1.00 98.00 79 TYR A O 1
ATOM 659 N N . TYR A 1 80 ? -6.926 -6.420 1.011 1.00 97.81 80 TYR A N 1
ATOM 660 C CA . TYR A 1 80 ? -6.667 -5.791 -0.279 1.00 97.81 80 TYR A CA 1
ATOM 661 C C . TYR A 1 80 ? -7.268 -6.558 -1.447 1.00 97.81 80 TYR A C 1
ATOM 663 O O . TYR A 1 80 ? -7.734 -5.905 -2.372 1.00 97.81 80 TYR A O 1
ATOM 671 N N . GLU A 1 81 ? -7.345 -7.886 -1.373 1.00 97.56 81 GLU A N 1
ATOM 672 C CA . GLU A 1 81 ? -8.048 -8.694 -2.371 1.00 97.56 81 GLU A CA 1
ATOM 673 C C . GLU A 1 81 ? -9.542 -8.355 -2.403 1.00 97.56 81 GLU A C 1
ATOM 675 O O . GLU A 1 81 ? -10.108 -8.059 -3.453 1.00 97.56 81 GLU A O 1
ATOM 680 N N . THR A 1 82 ? -10.175 -8.301 -1.226 1.00 97.69 82 THR A N 1
ATOM 681 C CA . THR A 1 82 ? -11.616 -8.028 -1.097 1.00 97.69 82 THR A CA 1
ATOM 682 C C . THR A 1 82 ? -11.991 -6.646 -1.630 1.00 97.69 82 THR A C 1
ATOM 684 O O . THR A 1 82 ? -13.035 -6.489 -2.260 1.00 97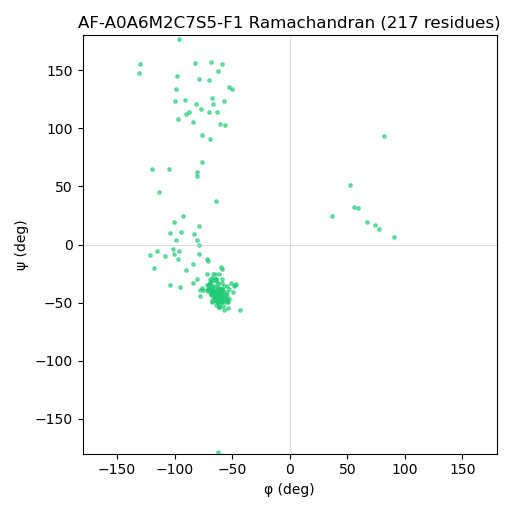.69 82 THR A O 1
ATOM 687 N N . TYR A 1 83 ? -11.156 -5.637 -1.375 1.00 97.19 83 TYR A N 1
ATOM 688 C CA . TYR A 1 83 ? -11.467 -4.239 -1.686 1.00 97.19 83 TYR A CA 1
ATOM 689 C C . TYR A 1 83 ? -10.729 -3.698 -2.923 1.00 97.19 83 TYR A C 1
ATOM 691 O O . TYR A 1 83 ? -10.777 -2.492 -3.175 1.00 97.19 83 TYR A O 1
ATOM 699 N N . MET A 1 84 ? -10.050 -4.544 -3.712 1.00 97.31 84 MET A N 1
ATOM 700 C CA . MET A 1 84 ? -9.232 -4.092 -4.848 1.00 97.31 84 MET A CA 1
ATOM 701 C C . MET A 1 84 ? -10.043 -3.316 -5.891 1.00 97.31 84 MET A C 1
ATOM 703 O O . MET A 1 84 ? -9.640 -2.227 -6.308 1.00 97.31 84 MET A O 1
ATOM 707 N N . GLU A 1 85 ? -11.194 -3.846 -6.307 1.00 95.81 85 GLU A N 1
ATOM 708 C CA . GLU A 1 85 ? -12.047 -3.222 -7.329 1.00 95.81 85 GLU A CA 1
ATOM 709 C C . GLU A 1 85 ? -12.625 -1.883 -6.857 1.00 95.81 85 GLU A C 1
ATOM 711 O O . GLU A 1 85 ? -12.577 -0.881 -7.573 1.00 95.81 85 GLU A O 1
ATOM 716 N N . GLU A 1 86 ? -13.113 -1.830 -5.617 1.00 95.50 86 GLU A N 1
ATOM 717 C CA . GLU A 1 86 ? -13.641 -0.598 -5.032 1.00 95.50 86 GLU A CA 1
ATOM 718 C C . GLU A 1 86 ? -12.553 0.480 -4.955 1.00 95.50 86 GLU A C 1
ATOM 720 O O . GLU A 1 86 ? -12.727 1.594 -5.463 1.00 95.50 86 GLU A O 1
ATOM 725 N N . LYS A 1 87 ? -11.395 0.136 -4.382 1.00 94.38 87 LYS A N 1
ATOM 726 C CA . LYS A 1 87 ? -10.279 1.069 -4.212 1.00 94.38 87 LYS A CA 1
ATOM 727 C C . LYS A 1 87 ? -9.729 1.529 -5.554 1.00 94.38 87 LYS A C 1
ATOM 729 O O . LYS A 1 87 ? -9.534 2.725 -5.749 1.00 94.38 87 LYS A O 1
ATOM 734 N N . SER A 1 88 ? -9.536 0.628 -6.513 1.00 94.25 88 SER A N 1
ATOM 735 C CA . SER A 1 88 ? -9.075 1.001 -7.856 1.00 94.25 88 SER A CA 1
ATOM 736 C C . SER A 1 88 ? -10.062 1.917 -8.585 1.00 94.25 88 SER A C 1
ATOM 738 O O . SER A 1 88 ? -9.623 2.858 -9.251 1.00 94.25 88 SER A O 1
ATOM 740 N N . SER A 1 89 ? -11.375 1.742 -8.393 1.00 92.62 89 SER A N 1
ATOM 741 C CA . SER A 1 89 ? -12.390 2.674 -8.904 1.00 92.62 89 SER A CA 1
ATOM 742 C C . SER A 1 89 ? -12.251 4.067 -8.282 1.00 92.62 89 SER A C 1
ATOM 744 O O . SER A 1 89 ? -12.304 5.076 -8.990 1.00 92.62 89 SER A O 1
ATOM 746 N N . VAL A 1 90 ? -12.034 4.144 -6.965 1.00 91.38 90 VAL A N 1
ATOM 747 C CA . VAL A 1 90 ? -11.810 5.415 -6.258 1.00 91.38 90 VAL A CA 1
ATOM 748 C C . VAL A 1 90 ? -10.534 6.102 -6.749 1.00 91.38 90 VAL A C 1
ATOM 750 O O . VAL A 1 90 ? -10.571 7.291 -7.068 1.00 91.38 90 VAL A O 1
ATOM 753 N N . ILE A 1 91 ? -9.424 5.368 -6.860 1.00 90.69 91 ILE A N 1
ATOM 754 C CA . ILE A 1 91 ? -8.142 5.903 -7.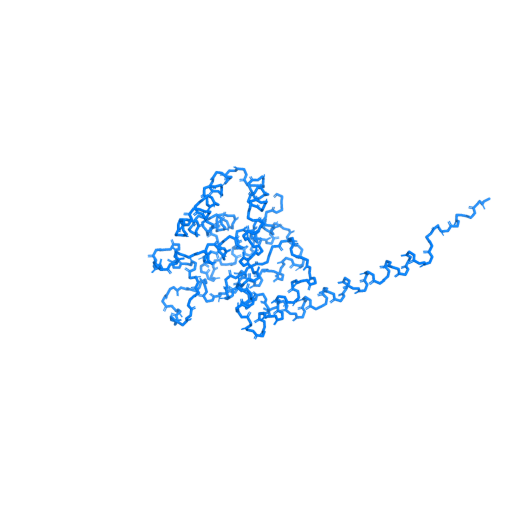343 1.00 90.69 91 ILE A CA 1
ATOM 755 C C . ILE A 1 91 ? -8.293 6.399 -8.786 1.00 90.69 91 ILE A C 1
ATOM 757 O O . ILE A 1 91 ? -7.881 7.516 -9.087 1.00 90.69 91 ILE A O 1
ATOM 761 N N . SER A 1 92 ? -8.944 5.630 -9.662 1.00 89.38 92 SER A N 1
ATOM 762 C CA . SER A 1 92 ? -9.147 5.999 -11.071 1.00 89.38 92 SER A CA 1
ATOM 763 C C . SER A 1 92 ? -9.995 7.260 -11.234 1.00 89.38 92 SER A C 1
ATOM 765 O O . SER A 1 92 ? -9.689 8.094 -12.078 1.00 89.38 92 SER A O 1
ATOM 767 N N . LYS A 1 93 ? -11.016 7.453 -10.385 1.00 87.50 93 LYS A N 1
ATOM 768 C CA . LYS A 1 93 ? -11.820 8.689 -10.362 1.00 87.50 93 LYS A CA 1
ATOM 769 C C . LYS A 1 93 ? -11.022 9.904 -9.889 1.00 87.50 93 LYS A C 1
ATOM 771 O O . LYS A 1 93 ? -11.253 11.002 -10.385 1.00 87.50 93 LYS A O 1
ATOM 776 N N . LYS A 1 94 ? -10.110 9.724 -8.927 1.00 84.00 94 LYS A N 1
ATOM 777 C CA . LYS A 1 94 ? -9.201 10.786 -8.460 1.00 84.00 94 LYS A CA 1
ATOM 778 C C . LYS A 1 94 ? -8.122 11.105 -9.509 1.00 84.00 94 LYS A C 1
ATOM 780 O O . LYS A 1 94 ? -7.729 12.255 -9.644 1.00 84.00 94 LYS A O 1
ATOM 785 N N . GLN A 1 95 ? -7.665 10.095 -10.251 1.00 79.00 95 GLN A N 1
ATOM 786 C CA . GLN A 1 95 ? -6.529 10.143 -11.178 1.00 79.00 95 GLN A CA 1
ATOM 787 C C . GLN A 1 95 ? -6.959 9.810 -12.614 1.00 79.00 95 GLN A C 1
ATOM 789 O O . GLN A 1 95 ? -6.533 8.798 -13.175 1.00 79.00 95 GLN A O 1
ATOM 794 N N . ASP A 1 96 ? -7.796 10.649 -13.225 1.00 79.19 96 ASP A N 1
ATOM 795 C CA . ASP A 1 96 ? -8.419 10.349 -14.528 1.00 79.19 96 ASP A CA 1
ATOM 796 C C . ASP A 1 96 ? -7.397 9.954 -15.618 1.00 79.19 96 ASP A C 1
ATOM 798 O O . ASP A 1 96 ? -7.594 8.996 -16.366 1.00 79.19 96 ASP A O 1
ATOM 802 N N . ASN A 1 97 ? -6.227 10.599 -15.632 1.00 88.06 97 ASN A N 1
ATOM 803 C CA . ASN A 1 97 ? -5.140 10.309 -16.573 1.00 88.06 97 ASN A CA 1
ATOM 804 C C . ASN A 1 97 ? -4.390 8.981 -16.324 1.00 88.06 97 ASN A C 1
ATOM 806 O O . ASN A 1 97 ? -3.615 8.564 -17.186 1.00 88.06 97 ASN A O 1
ATOM 810 N N . ARG A 1 98 ? -4.587 8.327 -15.172 1.00 89.88 98 ARG A N 1
ATOM 811 C CA . ARG A 1 98 ? -3.970 7.037 -14.797 1.00 89.88 98 ARG A CA 1
ATOM 812 C C . ARG A 1 98 ? -4.959 5.874 -14.796 1.00 89.88 98 ARG A C 1
ATOM 814 O O . ARG A 1 98 ? -4.513 4.733 -14.702 1.00 89.88 98 ARG A O 1
ATOM 821 N N . SER A 1 99 ? -6.257 6.154 -14.915 1.00 92.56 99 SER A N 1
ATOM 822 C CA . SER A 1 99 ? -7.362 5.183 -14.853 1.00 92.56 99 SER A CA 1
ATOM 823 C C . SER A 1 99 ? -7.079 3.894 -15.630 1.00 92.56 99 SER A C 1
ATOM 825 O O . SER A 1 99 ? -7.005 2.824 -15.037 1.00 92.56 99 SER A O 1
ATOM 827 N N . LYS A 1 100 ? -6.777 4.004 -16.928 1.00 95.44 100 LYS A N 1
ATOM 828 C CA . LYS A 1 100 ? -6.487 2.844 -17.791 1.00 95.44 100 LYS A CA 1
ATOM 829 C C . LYS A 1 100 ? -5.308 1.998 -17.310 1.00 95.44 100 LYS A C 1
ATOM 831 O O . LYS A 1 100 ? -5.356 0.779 -17.393 1.00 95.44 100 LYS A O 1
ATOM 836 N N . ILE A 1 101 ? -4.255 2.635 -16.791 1.00 96.62 101 ILE A N 1
ATOM 837 C CA . ILE A 1 101 ? -3.071 1.920 -16.291 1.00 96.62 101 ILE A CA 1
ATOM 838 C C . ILE A 1 101 ? -3.421 1.156 -15.009 1.00 96.62 101 ILE A C 1
ATOM 840 O O . ILE A 1 101 ? -2.945 0.044 -14.794 1.00 96.62 101 ILE A O 1
ATOM 844 N N . ILE A 1 102 ? -4.255 1.747 -14.149 1.00 96.25 102 ILE A N 1
ATOM 845 C CA . ILE A 1 102 ? -4.722 1.111 -12.913 1.00 96.25 102 ILE A CA 1
ATOM 846 C C . ILE A 1 102 ? -5.643 -0.069 -13.237 1.00 96.25 102 ILE A C 1
ATOM 848 O O . ILE A 1 102 ? -5.480 -1.134 -12.648 1.00 96.25 102 ILE A O 1
ATOM 852 N N . GLU A 1 103 ? -6.563 0.094 -14.188 1.00 96.44 103 GLU A N 1
ATOM 853 C CA . GLU A 1 103 ? -7.433 -0.982 -14.677 1.00 96.44 103 GLU A CA 1
ATOM 854 C C . GLU A 1 103 ? -6.613 -2.160 -15.225 1.00 96.44 103 GLU A C 1
ATOM 856 O O . GLU A 1 103 ? -6.852 -3.307 -14.846 1.00 96.44 103 GLU A O 1
ATOM 861 N N . GLU A 1 104 ?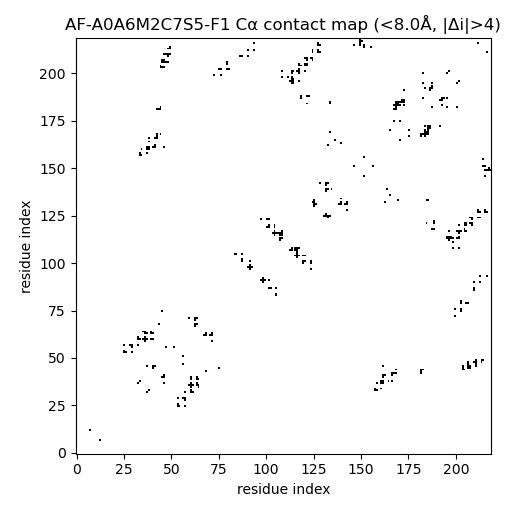 -5.588 -1.890 -16.042 1.00 98.19 104 GLU A N 1
ATOM 862 C CA . GLU A 1 104 ? -4.657 -2.916 -16.529 1.00 98.19 104 GLU A CA 1
ATOM 863 C C . GLU A 1 104 ? -3.895 -3.599 -15.385 1.00 98.19 104 GLU A C 1
ATOM 865 O O . GLU A 1 104 ? -3.744 -4.820 -15.385 1.00 98.19 104 GLU A O 1
ATOM 870 N N . ALA A 1 105 ? -3.446 -2.840 -14.382 1.00 98.25 105 ALA A N 1
ATOM 871 C CA . ALA A 1 105 ? -2.730 -3.385 -13.232 1.00 98.25 105 ALA A CA 1
ATOM 872 C C . ALA A 1 105 ? -3.597 -4.348 -12.405 1.00 98.25 105 ALA A C 1
ATOM 874 O O . ALA A 1 105 ? -3.126 -5.422 -12.021 1.00 98.25 105 ALA A O 1
ATOM 875 N N . VAL A 1 106 ? -4.863 -3.986 -12.170 1.00 98.25 106 VAL A N 1
ATOM 876 C CA . VAL A 1 106 ? -5.851 -4.834 -11.485 1.00 98.25 106 VAL A CA 1
ATOM 877 C C . VAL A 1 106 ? -6.151 -6.080 -12.309 1.00 98.25 106 VAL A C 1
ATOM 879 O O . VAL A 1 106 ? -6.081 -7.185 -11.776 1.00 98.25 106 VAL A O 1
ATOM 882 N N . TYR A 1 107 ? -6.387 -5.936 -13.614 1.00 98.44 107 TYR A N 1
ATOM 883 C CA . TYR A 1 107 ? -6.600 -7.082 -14.496 1.00 98.44 107 TYR A CA 1
ATOM 884 C C . TYR A 1 107 ? -5.412 -8.055 -14.463 1.00 98.44 107 TYR A C 1
ATOM 886 O O . TYR A 1 107 ? -5.594 -9.262 -14.297 1.00 98.44 107 TYR A O 1
ATOM 894 N N . CYS A 1 108 ? -4.179 -7.541 -14.554 1.00 98.69 108 CYS A N 1
ATOM 895 C CA . CYS A 1 108 ? -2.975 -8.357 -14.435 1.00 98.69 108 CYS A CA 1
ATOM 896 C C . CYS A 1 108 ? -2.912 -9.105 -13.099 1.00 98.69 108 CYS A C 1
ATOM 898 O O . CYS A 1 108 ? -2.495 -10.260 -13.085 1.00 98.69 108 CYS A O 1
ATOM 900 N N . HIS A 1 109 ? -3.329 -8.485 -11.994 1.00 98.62 109 HIS A N 1
ATOM 901 C CA . HIS A 1 109 ? -3.379 -9.158 -10.700 1.00 98.62 109 HIS A CA 1
ATOM 902 C C . HIS A 1 109 ? -4.383 -10.319 -10.715 1.00 98.62 109 HIS A C 1
ATOM 904 O O . HIS A 1 109 ? -4.011 -11.455 -10.422 1.00 98.62 109 HIS A O 1
ATOM 910 N N . GLN A 1 110 ? -5.619 -10.047 -11.140 1.00 98.19 110 GLN A N 1
ATOM 911 C CA . GLN A 1 110 ? -6.725 -11.011 -11.167 1.00 98.19 110 GLN A CA 1
ATOM 912 C C . GLN A 1 110 ? -6.424 -12.246 -12.029 1.00 98.19 110 GLN A C 1
ATOM 914 O O . GLN A 1 110 ? -6.868 -13.349 -11.716 1.00 98.19 110 GLN A O 1
ATOM 919 N N . VAL A 1 111 ? -5.654 -12.084 -13.111 1.00 98.38 111 VAL A N 1
ATOM 920 C CA . VAL A 1 111 ? -5.260 -13.189 -14.004 1.00 98.38 111 VAL A CA 1
ATOM 921 C C . VAL A 1 111 ? -3.891 -13.801 -13.669 1.00 98.38 111 VAL A C 1
ATOM 923 O O . VAL A 1 111 ? -3.360 -14.588 -14.452 1.00 98.38 111 VAL A O 1
ATOM 926 N N . GLY A 1 112 ? -3.297 -13.452 -12.523 1.00 98.12 112 GLY A N 1
ATOM 927 C CA . GLY A 1 112 ? -2.046 -14.041 -12.035 1.00 98.12 112 GLY A CA 1
ATOM 928 C C . GLY A 1 112 ? -0.770 -13.533 -12.718 1.00 98.12 112 GLY A C 1
ATOM 929 O O . GLY A 1 112 ? 0.304 -14.111 -12.551 1.00 98.12 112 GLY A O 1
ATOM 930 N N . MET A 1 113 ? -0.840 -12.439 -13.480 1.00 98.50 113 MET A N 1
ATOM 931 C CA . MET A 1 113 ? 0.316 -11.782 -14.104 1.00 98.50 113 MET A CA 1
ATOM 932 C C . MET A 1 113 ? 1.054 -10.886 -13.098 1.00 98.50 113 MET A C 1
ATOM 934 O O . MET A 1 113 ? 1.223 -9.683 -13.308 1.00 98.50 113 MET A O 1
ATOM 938 N N . TYR A 1 114 ? 1.524 -11.483 -12.000 1.00 97.94 114 TYR A N 1
ATOM 939 C CA . TYR A 1 114 ? 2.005 -10.748 -10.829 1.00 97.94 114 TYR A CA 1
ATOM 940 C C . TYR A 1 114 ? 3.243 -9.886 -11.068 1.00 97.94 114 TYR A C 1
ATOM 942 O O . TYR A 1 114 ? 3.393 -8.848 -10.427 1.00 97.94 114 TYR A O 1
ATOM 950 N N . TYR A 1 115 ? 4.118 -10.261 -12.005 1.00 96.94 115 TYR A N 1
ATOM 951 C CA . TYR A 1 115 ? 5.220 -9.388 -12.416 1.00 96.94 115 TYR A CA 1
ATOM 952 C C . TYR A 1 115 ? 4.693 -8.066 -12.989 1.00 96.94 115 TYR A C 1
ATOM 954 O O . TYR A 1 115 ? 5.122 -6.992 -12.575 1.00 96.94 115 TYR A O 1
ATOM 962 N N . ALA A 1 116 ? 3.716 -8.142 -13.897 1.00 97.81 116 ALA A N 1
ATOM 963 C CA . ALA A 1 116 ? 3.142 -6.969 -14.542 1.00 97.81 116 ALA A CA 1
ATOM 964 C C . ALA A 1 116 ? 2.352 -6.113 -13.546 1.00 97.81 116 ALA A C 1
ATOM 966 O O . ALA A 1 116 ? 2.606 -4.914 -13.447 1.00 97.81 116 ALA A O 1
ATOM 967 N N . SER A 1 117 ? 1.454 -6.717 -12.762 1.00 98.38 117 SER A N 1
ATOM 968 C CA . SER A 1 117 ? 0.653 -5.972 -11.784 1.00 98.38 117 SER A CA 1
ATOM 969 C C . SER A 1 117 ? 1.528 -5.294 -10.730 1.00 98.38 117 SER A C 1
ATOM 971 O O . SER A 1 117 ? 1.347 -4.110 -10.459 1.00 98.38 117 SER A O 1
ATOM 973 N N . THR A 1 118 ? 2.543 -5.989 -10.201 1.00 96.75 118 THR A N 1
ATOM 974 C CA . THR A 1 118 ? 3.495 -5.414 -9.237 1.00 96.75 118 THR A CA 1
ATOM 975 C C . THR A 1 118 ? 4.212 -4.204 -9.830 1.00 96.75 118 THR A C 1
ATOM 977 O O . THR A 1 118 ? 4.241 -3.143 -9.207 1.00 96.75 118 THR A O 1
ATOM 980 N N . THR A 1 119 ? 4.756 -4.317 -11.045 1.00 95.69 119 THR A N 1
ATOM 981 C CA . THR A 1 119 ? 5.433 -3.196 -11.710 1.00 95.69 119 THR A CA 1
ATOM 982 C C . THR A 1 119 ? 4.477 -2.031 -11.964 1.00 95.69 119 THR A C 1
ATOM 984 O O . THR A 1 119 ? 4.815 -0.886 -11.663 1.00 95.69 119 THR A O 1
ATOM 987 N N . LEU A 1 120 ? 3.271 -2.291 -12.470 1.00 97.31 120 LEU A N 1
ATOM 988 C CA . LEU A 1 120 ? 2.292 -1.241 -12.742 1.00 97.31 120 LEU A CA 1
ATOM 989 C C . LEU A 1 120 ? 1.868 -0.525 -11.452 1.00 97.31 120 LEU A C 1
ATOM 991 O O . LEU A 1 120 ? 1.936 0.702 -11.398 1.00 97.31 120 LEU A O 1
ATOM 995 N N . PHE A 1 121 ? 1.549 -1.250 -10.377 1.00 96.88 121 PHE A N 1
ATOM 996 C CA . PHE A 1 121 ? 1.205 -0.635 -9.093 1.00 96.88 121 PHE A CA 1
ATOM 997 C C . PHE A 1 121 ? 2.349 0.212 -8.520 1.00 96.88 121 PHE A C 1
ATOM 999 O O . PHE A 1 121 ? 2.113 1.349 -8.106 1.00 96.88 121 PHE A O 1
ATOM 1006 N N . LEU A 1 122 ? 3.593 -0.284 -8.548 1.00 93.31 122 LEU A N 1
ATOM 1007 C CA . LEU A 1 122 ? 4.750 0.480 -8.070 1.00 93.31 122 LEU A CA 1
ATOM 1008 C C . LEU A 1 122 ? 5.005 1.733 -8.920 1.00 93.31 122 LEU A C 1
ATOM 1010 O O . LEU A 1 122 ? 5.198 2.812 -8.360 1.00 93.31 122 LEU A O 1
ATOM 1014 N N . THR A 1 123 ? 4.957 1.628 -10.252 1.00 93.19 123 THR A N 1
ATOM 1015 C CA . THR A 1 123 ? 5.154 2.787 -11.145 1.00 93.19 123 THR A CA 1
ATOM 1016 C C . THR A 1 123 ? 4.082 3.855 -10.941 1.00 93.19 123 THR A C 1
ATOM 1018 O O . THR A 1 123 ? 4.398 5.045 -10.947 1.00 93.19 123 THR A O 1
ATOM 1021 N N . GLN A 1 124 ? 2.822 3.462 -10.722 1.00 93.81 124 GLN A N 1
ATOM 1022 C CA . GLN A 1 124 ? 1.747 4.418 -10.462 1.00 93.81 124 GLN A CA 1
ATOM 1023 C C . GLN A 1 124 ? 1.867 5.051 -9.076 1.00 93.81 124 GLN A C 1
ATOM 1025 O O . GLN A 1 124 ? 1.678 6.262 -8.961 1.00 93.81 124 GLN A O 1
ATOM 1030 N N . ALA A 1 125 ? 2.261 4.284 -8.055 1.00 91.19 125 ALA A N 1
ATOM 1031 C CA . ALA A 1 125 ? 2.505 4.825 -6.722 1.00 91.19 125 ALA A CA 1
ATOM 1032 C C . ALA A 1 125 ? 3.642 5.864 -6.736 1.00 91.19 125 ALA A C 1
ATOM 1034 O O . ALA A 1 125 ? 3.495 6.963 -6.200 1.00 91.19 125 ALA A O 1
ATOM 1035 N N . ASP A 1 126 ? 4.753 5.559 -7.412 1.00 87.81 126 ASP A N 1
ATOM 1036 C CA . ASP A 1 126 ? 5.860 6.505 -7.585 1.00 87.81 126 ASP A CA 1
ATOM 1037 C C . ASP A 1 126 ? 5.437 7.718 -8.422 1.00 87.81 126 ASP A C 1
ATOM 1039 O O . ASP A 1 126 ? 5.748 8.858 -8.083 1.00 87.81 126 ASP A O 1
ATOM 1043 N N . GLY A 1 127 ? 4.650 7.497 -9.476 1.00 88.75 127 GLY A N 1
ATOM 1044 C CA . GLY A 1 127 ? 4.114 8.548 -10.331 1.00 88.75 127 GLY A CA 1
ATOM 1045 C C . GLY A 1 127 ? 3.225 9.553 -9.592 1.00 88.75 127 GLY A C 1
ATOM 1046 O O . GLY A 1 127 ? 3.357 10.751 -9.852 1.00 88.75 127 GLY A O 1
ATOM 1047 N N . ILE A 1 128 ? 2.352 9.102 -8.683 1.00 86.88 128 ILE A N 1
ATOM 1048 C CA . ILE A 1 128 ? 1.552 9.978 -7.799 1.00 86.88 128 ILE A CA 1
ATOM 1049 C C . ILE A 1 128 ? 2.485 10.831 -6.931 1.00 86.88 128 ILE A C 1
ATOM 1051 O O . ILE A 1 128 ? 2.296 12.034 -6.786 1.00 86.88 128 ILE A O 1
ATOM 1055 N N . CYS A 1 129 ? 3.586 10.248 -6.467 1.00 82.69 129 CYS A N 1
ATOM 1056 C CA . CYS A 1 129 ? 4.654 10.943 -5.753 1.00 82.69 129 CYS A CA 1
ATOM 1057 C C . CYS A 1 129 ? 5.626 11.725 -6.663 1.00 82.69 129 CYS A C 1
ATOM 1059 O O . CYS A 1 129 ? 6.720 12.072 -6.216 1.00 82.69 129 CYS A O 1
ATOM 1061 N N . ARG A 1 130 ? 5.288 11.996 -7.933 1.00 82.75 130 ARG A N 1
ATOM 1062 C CA . ARG A 1 130 ? 6.149 12.681 -8.927 1.00 82.75 130 ARG A CA 1
ATOM 1063 C C . ARG A 1 130 ? 7.517 12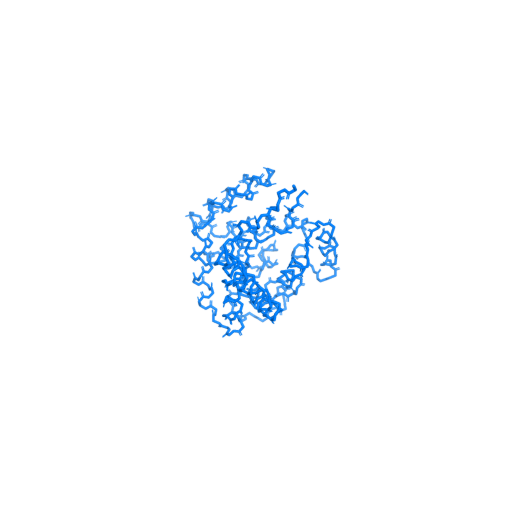.021 -9.156 1.00 82.75 130 ARG A C 1
ATOM 1065 O O . ARG A 1 130 ? 8.505 12.702 -9.425 1.00 82.75 130 ARG A O 1
ATOM 1072 N N . GLY A 1 131 ? 7.582 10.701 -9.044 1.00 81.81 131 GLY A N 1
ATOM 1073 C CA . GLY A 1 131 ? 8.812 9.929 -9.200 1.00 81.81 131 GLY A CA 1
ATOM 1074 C C . GLY A 1 131 ? 9.774 10.060 -8.018 1.00 81.81 131 GLY A C 1
ATOM 1075 O O . GLY A 1 131 ? 10.971 9.834 -8.185 1.00 81.81 131 GLY A O 1
ATOM 1076 N N . LEU A 1 132 ? 9.300 10.543 -6.862 1.00 79.69 132 LEU A N 1
ATOM 1077 C CA . LEU A 1 132 ? 10.119 10.818 -5.677 1.00 79.69 132 LEU A CA 1
ATOM 1078 C C . LEU A 1 132 ? 10.022 9.718 -4.607 1.00 79.69 132 LEU A C 1
ATOM 1080 O O . LEU A 1 132 ? 10.772 9.781 -3.631 1.00 79.69 132 LEU A O 1
ATOM 1084 N N . LEU A 1 133 ? 9.120 8.740 -4.758 1.00 78.31 133 LEU A N 1
ATOM 1085 C CA . LEU A 1 133 ? 8.837 7.726 -3.737 1.00 78.31 133 LEU A CA 1
ATOM 1086 C C . LEU A 1 133 ? 10.044 6.810 -3.534 1.00 78.31 133 LEU A C 1
ATOM 1088 O O . LEU A 1 133 ? 10.491 6.612 -2.406 1.00 78.31 133 LEU A O 1
ATOM 1092 N N . PHE A 1 134 ? 10.620 6.329 -4.637 1.00 76.12 134 PHE A N 1
ATOM 1093 C CA . PHE A 1 134 ? 11.733 5.373 -4.623 1.00 76.12 134 PHE A CA 1
ATOM 1094 C C . PHE A 1 134 ? 13.107 6.021 -4.852 1.00 76.12 134 PHE A C 1
ATOM 1096 O O . PHE A 1 134 ? 14.071 5.341 -5.213 1.00 76.12 134 PHE A O 1
ATOM 1103 N N . GLN A 1 135 ? 13.222 7.338 -4.644 1.00 71.25 135 GLN A N 1
ATOM 1104 C CA . GLN A 1 135 ? 14.500 8.044 -4.744 1.00 71.25 135 GLN A CA 1
ATOM 1105 C C . GLN A 1 135 ? 15.346 7.938 -3.469 1.00 71.25 135 GLN A C 1
ATOM 1107 O O . GLN A 1 135 ? 14.860 7.786 -2.347 1.00 71.25 135 GLN A O 1
ATOM 1112 N N . ASN A 1 136 ? 16.659 8.111 -3.641 1.00 62.47 136 ASN A N 1
ATOM 1113 C CA . ASN A 1 136 ? 17.633 8.081 -2.553 1.00 62.47 136 ASN A CA 1
ATOM 1114 C C . ASN A 1 136 ? 17.352 9.140 -1.467 1.00 62.47 136 ASN A C 1
ATOM 1116 O O . ASN A 1 136 ? 16.830 10.221 -1.732 1.00 62.47 136 ASN A O 1
ATOM 1120 N N . ARG A 1 137 ? 17.829 8.880 -0.239 1.00 58.03 137 ARG A N 1
ATOM 1121 C CA . ARG A 1 137 ? 17.627 9.711 0.971 1.00 58.03 137 ARG A CA 1
ATOM 1122 C C . ARG A 1 137 ? 17.862 11.220 0.788 1.00 58.03 137 ARG A C 1
ATOM 1124 O O . ARG A 1 137 ? 17.162 12.008 1.413 1.00 58.03 137 ARG A O 1
ATOM 1131 N N . LYS A 1 138 ? 18.814 11.639 -0.059 1.00 56.44 138 LYS A N 1
ATOM 1132 C CA . LYS A 1 138 ? 19.063 13.068 -0.354 1.00 56.44 138 LYS A CA 1
ATOM 1133 C C . LYS A 1 138 ? 17.882 13.748 -1.063 1.00 56.44 138 LYS A C 1
ATOM 1135 O O . LYS A 1 138 ? 17.650 14.930 -0.832 1.00 56.44 138 LYS A O 1
ATOM 1140 N N . ASN A 1 139 ? 17.116 12.998 -1.851 1.00 59.41 139 ASN A N 1
ATOM 1141 C CA . ASN A 1 139 ? 15.975 13.499 -2.612 1.00 59.41 139 ASN A CA 1
ATOM 1142 C C . ASN A 1 139 ? 14.630 13.276 -1.902 1.00 59.41 139 ASN A C 1
ATOM 1144 O O . ASN A 1 139 ? 13.659 13.940 -2.256 1.00 59.41 139 ASN A O 1
ATOM 1148 N N . LYS A 1 140 ? 14.566 12.454 -0.837 1.00 66.69 140 LYS A N 1
ATOM 1149 C CA . LYS A 1 140 ? 13.356 12.344 0.009 1.00 66.69 140 LYS A CA 1
ATOM 1150 C C . LYS A 1 140 ? 12.947 13.694 0.631 1.00 66.69 140 LYS A C 1
ATOM 1152 O O . LYS A 1 140 ? 11.779 13.890 0.933 1.00 66.69 140 LYS A O 1
ATOM 1157 N N . ASN A 1 141 ? 13.852 14.675 0.735 1.00 69.25 141 ASN A N 1
ATOM 1158 C CA . ASN A 1 141 ? 13.500 16.053 1.118 1.00 69.25 141 ASN A CA 1
ATOM 1159 C C . ASN A 1 141 ? 12.550 16.738 0.117 1.00 69.25 141 ASN A C 1
ATOM 1161 O O . ASN A 1 141 ? 11.710 17.536 0.526 1.00 69.25 141 ASN A O 1
ATOM 1165 N N . ALA A 1 142 ? 12.660 16.426 -1.178 1.00 71.06 142 ALA A N 1
ATOM 1166 C CA . ALA A 1 142 ? 11.739 16.935 -2.190 1.00 71.06 142 ALA A CA 1
ATOM 1167 C C . ALA A 1 142 ? 10.353 16.292 -2.047 1.00 71.06 142 ALA A C 1
ATOM 1169 O O . ALA A 1 142 ? 9.355 16.999 -2.153 1.00 71.06 142 ALA A O 1
ATOM 1170 N N . LEU A 1 143 ? 10.299 14.992 -1.720 1.00 72.94 143 LEU A N 1
ATOM 1171 C CA . LEU A 1 143 ? 9.049 14.302 -1.393 1.00 72.94 143 LEU A CA 1
ATOM 1172 C C . LEU A 1 143 ? 8.384 14.945 -0.172 1.00 72.94 143 LEU A C 1
ATOM 1174 O O . LEU A 1 143 ? 7.218 15.306 -0.248 1.00 72.94 143 LEU A O 1
ATOM 1178 N N . LYS A 1 144 ? 9.141 15.194 0.908 1.00 72.69 144 LYS A N 1
ATOM 1179 C CA . LYS A 1 144 ? 8.639 15.905 2.099 1.00 72.69 144 LYS A CA 1
ATOM 1180 C C . LYS A 1 144 ? 8.066 17.271 1.755 1.00 72.69 144 LYS A C 1
ATOM 1182 O O . LYS A 1 144 ? 6.987 17.608 2.224 1.00 72.69 144 LYS A O 1
ATOM 1187 N N . LYS A 1 145 ? 8.782 18.047 0.937 1.00 75.12 145 LYS A N 1
ATOM 1188 C CA . LYS A 1 145 ? 8.335 19.374 0.512 1.00 75.12 145 LYS A CA 1
ATOM 1189 C C . LYS A 1 145 ? 7.029 19.285 -0.276 1.00 75.12 145 LYS A C 1
ATOM 1191 O O . LYS A 1 145 ? 6.053 19.900 0.139 1.00 75.12 145 LYS A O 1
ATOM 1196 N N . TYR A 1 146 ? 7.001 18.468 -1.329 1.00 72.81 146 TYR A N 1
ATOM 1197 C CA . TYR A 1 146 ? 5.809 18.238 -2.149 1.00 72.81 146 TYR A CA 1
ATOM 1198 C C . TYR A 1 146 ? 4.610 17.844 -1.287 1.00 72.81 146 TYR A C 1
ATOM 1200 O O . TYR A 1 146 ? 3.533 18.413 -1.386 1.00 72.81 146 TYR A O 1
ATOM 1208 N N . ILE A 1 147 ? 4.822 16.915 -0.370 1.00 71.06 147 ILE A N 1
ATOM 1209 C CA . ILE A 1 147 ? 3.787 16.415 0.516 1.00 71.06 147 ILE A CA 1
ATOM 1210 C C . ILE A 1 147 ? 3.318 17.478 1.530 1.00 71.06 147 ILE A C 1
ATOM 1212 O O . ILE A 1 147 ? 2.120 17.627 1.759 1.00 71.06 147 ILE A O 1
ATOM 1216 N N . SER A 1 148 ? 4.239 18.250 2.115 1.00 70.38 148 SER A N 1
ATOM 1217 C CA . SER A 1 148 ? 3.905 19.334 3.050 1.00 70.38 148 SER A CA 1
ATOM 1218 C C . SER A 1 148 ? 3.108 20.463 2.388 1.00 70.38 148 SER A C 1
ATOM 1220 O O . SER A 1 148 ? 2.274 21.094 3.035 1.00 70.38 148 SER A O 1
ATOM 1222 N N . GLU A 1 149 ? 3.324 20.684 1.089 1.00 70.00 149 GLU A N 1
ATOM 1223 C CA . GLU A 1 149 ? 2.576 21.644 0.274 1.00 70.00 149 GLU A CA 1
ATOM 1224 C C . GLU A 1 149 ? 1.135 21.163 -0.006 1.00 70.00 149 GLU A C 1
ATOM 1226 O O . GLU A 1 149 ? 0.240 21.998 -0.130 1.00 70.00 149 GLU A O 1
ATOM 1231 N N . ASN A 1 150 ? 0.876 19.847 0.012 1.00 63.03 150 ASN A N 1
ATOM 1232 C CA . ASN A 1 150 ? -0.433 19.229 -0.273 1.00 63.03 150 ASN A CA 1
ATOM 1233 C C . ASN A 1 150 ? -1.327 18.982 0.970 1.00 63.03 150 ASN A C 1
ATOM 1235 O O . ASN A 1 150 ? -2.230 18.153 0.952 1.00 63.03 150 ASN A O 1
ATOM 1239 N N . LYS A 1 151 ? -1.133 19.743 2.059 1.00 57.00 151 LYS A N 1
ATOM 1240 C CA . LYS A 1 151 ? -2.061 19.843 3.216 1.00 57.00 151 LYS A CA 1
ATOM 1241 C C . LYS A 1 151 ? -2.504 18.515 3.867 1.00 57.00 151 LYS A C 1
ATOM 1243 O O . LYS A 1 151 ? -3.681 18.325 4.183 1.00 57.00 151 LYS A O 1
ATOM 1248 N N . GLY A 1 152 ? -1.563 17.644 4.213 1.00 54.88 152 GLY A N 1
ATOM 1249 C CA . GLY A 1 152 ? -1.820 16.599 5.205 1.00 54.88 152 GLY A CA 1
ATOM 1250 C C . GLY A 1 152 ? -1.682 17.145 6.631 1.00 54.88 152 GLY A C 1
ATOM 1251 O O . GLY A 1 152 ? -0.630 17.659 6.998 1.00 54.88 152 GLY A O 1
ATOM 1252 N N . GLY A 1 153 ? -2.734 17.066 7.452 1.00 60.19 153 GLY A N 1
ATOM 1253 C CA . GLY A 1 153 ? -2.669 17.445 8.872 1.00 60.19 153 GLY A CA 1
ATOM 1254 C C . GLY A 1 153 ? -1.680 16.592 9.691 1.00 60.19 153 GLY A C 1
ATOM 1255 O O . GLY A 1 153 ? -1.052 15.673 9.171 1.00 60.19 153 GLY A O 1
ATOM 1256 N N . SER A 1 154 ? -1.576 16.846 11.003 1.00 62.97 154 SER A N 1
ATOM 1257 C CA . SER A 1 154 ? -0.650 16.133 11.916 1.00 62.97 154 SER A CA 1
ATOM 1258 C C . SER A 1 154 ? -0.713 14.599 11.787 1.00 62.97 154 SER A C 1
ATOM 1260 O O . SER A 1 154 ? 0.325 13.947 11.707 1.00 62.97 154 SER A O 1
ATOM 1262 N N . PHE A 1 155 ? -1.913 14.026 11.646 1.00 65.50 155 PHE A N 1
ATOM 1263 C CA . PHE A 1 155 ? -2.108 12.586 11.429 1.00 65.50 155 PHE A CA 1
ATOM 1264 C C . PHE A 1 155 ? -1.342 12.041 10.216 1.00 65.50 155 PHE A C 1
ATOM 1266 O O . PHE A 1 155 ? -0.698 10.998 10.281 1.00 65.50 155 PHE A O 1
ATOM 1273 N N . PHE A 1 156 ? -1.357 12.779 9.114 1.00 69.69 156 PHE A N 1
ATOM 1274 C CA . PHE A 1 156 ? -0.692 12.357 7.898 1.00 69.69 156 PHE A CA 1
ATOM 1275 C C . PHE A 1 156 ? 0.844 12.417 8.025 1.00 69.69 156 PHE A C 1
ATOM 1277 O O . PHE A 1 156 ? 1.535 11.526 7.539 1.00 69.69 156 PHE A O 1
ATOM 1284 N N . SER A 1 157 ? 1.389 13.389 8.766 1.00 69.69 157 SER A N 1
ATOM 1285 C CA . SER A 1 157 ? 2.835 13.439 9.049 1.00 69.69 157 SER A CA 1
ATOM 1286 C C . SER A 1 157 ? 3.351 12.214 9.819 1.00 69.69 157 SER A C 1
ATOM 1288 O O . SER A 1 157 ? 4.513 11.844 9.686 1.00 69.69 157 SER A O 1
ATOM 1290 N N . ILE A 1 158 ? 2.481 11.548 10.581 1.00 71.81 158 ILE A N 1
ATOM 1291 C CA . ILE A 1 158 ? 2.796 10.304 11.290 1.00 71.81 158 ILE A CA 1
ATOM 1292 C C . ILE A 1 158 ? 2.785 9.127 10.315 1.00 71.81 158 ILE A C 1
ATOM 1294 O O . ILE A 1 158 ? 3.712 8.325 10.297 1.00 71.81 158 ILE A O 1
ATOM 1298 N N . LEU A 1 159 ? 1.784 9.051 9.436 1.00 72.00 159 LEU A N 1
ATOM 1299 C CA . LEU A 1 159 ? 1.742 8.028 8.388 1.00 72.00 159 LEU A CA 1
ATOM 1300 C C . LEU A 1 159 ? 2.964 8.093 7.459 1.00 72.00 159 LEU A C 1
ATOM 1302 O O . LEU A 1 159 ? 3.447 7.059 6.999 1.00 72.00 159 LEU A O 1
ATOM 1306 N N . MET A 1 160 ? 3.538 9.284 7.265 1.00 72.12 160 MET A N 1
ATOM 1307 C CA . MET A 1 160 ? 4.773 9.468 6.500 1.00 72.12 160 MET A CA 1
ATOM 1308 C C . MET A 1 160 ? 5.980 8.711 7.060 1.00 72.12 160 MET A C 1
ATOM 1310 O O . MET A 1 160 ? 6.899 8.421 6.298 1.00 72.12 160 MET A O 1
ATOM 1314 N N . ILE A 1 161 ? 5.980 8.295 8.330 1.00 73.75 161 ILE A N 1
ATOM 1315 C CA . ILE A 1 161 ? 7.037 7.443 8.900 1.00 73.75 161 ILE A CA 1
ATOM 1316 C C . ILE A 1 161 ? 7.231 6.165 8.068 1.00 73.75 161 ILE A C 1
ATOM 1318 O O . ILE A 1 161 ? 8.373 5.735 7.881 1.00 73.75 161 ILE A O 1
ATOM 1322 N N . ALA A 1 162 ? 6.141 5.610 7.519 1.00 74.06 162 ALA A N 1
ATOM 1323 C CA . ALA A 1 162 ? 6.149 4.415 6.673 1.00 74.06 162 ALA A CA 1
ATOM 1324 C C . ALA A 1 162 ? 6.850 4.629 5.317 1.00 74.06 162 ALA A C 1
ATOM 1326 O O . ALA A 1 162 ? 7.344 3.671 4.727 1.00 74.06 162 ALA A O 1
ATOM 1327 N N . ILE A 1 163 ? 6.902 5.870 4.822 1.00 70.44 163 ILE A N 1
ATOM 1328 C CA . ILE A 1 163 ? 7.492 6.230 3.522 1.00 70.44 163 ILE A CA 1
ATOM 1329 C C . ILE A 1 163 ? 8.871 6.883 3.676 1.00 70.44 163 ILE A C 1
ATOM 1331 O O . ILE A 1 163 ? 9.743 6.729 2.823 1.00 70.44 163 ILE A O 1
ATOM 1335 N N . GLU A 1 164 ? 9.101 7.663 4.729 1.00 65.38 164 GLU A N 1
ATOM 1336 C CA . GLU A 1 164 ? 10.304 8.490 4.859 1.00 65.38 164 GLU A CA 1
ATOM 1337 C C . GLU A 1 164 ? 11.547 7.695 5.234 1.00 65.38 164 GLU A C 1
ATOM 1339 O O . GLU A 1 164 ? 12.649 7.992 4.754 1.00 65.38 164 GLU A O 1
ATOM 1344 N N . ASN A 1 165 ? 11.387 6.692 6.090 1.00 58.12 165 ASN A N 1
ATOM 1345 C CA . ASN A 1 165 ? 12.504 5.865 6.501 1.00 58.12 165 ASN A CA 1
ATOM 1346 C C . ASN A 1 165 ? 12.953 5.002 5.321 1.00 58.12 165 ASN A C 1
ATOM 1348 O O . ASN A 1 165 ? 12.159 4.568 4.491 1.00 58.12 165 ASN A O 1
ATOM 1352 N N . THR A 1 166 ? 14.264 4.821 5.173 1.00 52.28 166 THR A N 1
ATOM 1353 C CA . THR A 1 166 ? 14.786 3.813 4.249 1.00 52.28 166 THR A CA 1
ATOM 1354 C C . THR A 1 166 ? 14.444 2.458 4.842 1.00 52.28 166 THR A C 1
ATOM 1356 O O . THR A 1 166 ? 15.200 1.942 5.665 1.00 52.28 166 THR A O 1
ATOM 1359 N N . ASN A 1 167 ? 13.285 1.929 4.473 1.00 52.41 167 ASN A N 1
ATOM 1360 C CA . ASN A 1 167 ? 12.917 0.563 4.800 1.00 52.41 167 ASN A CA 1
ATOM 1361 C C . ASN A 1 167 ? 13.827 -0.376 4.006 1.00 52.41 167 ASN A C 1
ATOM 1363 O O . ASN A 1 167 ? 14.376 0.011 2.969 1.00 52.41 167 ASN A O 1
ATOM 1367 N N . THR A 1 168 ? 13.999 -1.607 4.475 1.00 48.53 168 THR A N 1
ATOM 1368 C CA . THR A 1 168 ? 14.778 -2.652 3.777 1.00 48.53 168 THR A CA 1
ATOM 1369 C C . THR A 1 168 ? 14.385 -2.770 2.300 1.00 48.53 168 THR A C 1
ATOM 1371 O O . THR A 1 168 ? 15.242 -2.898 1.429 1.00 48.53 168 THR A O 1
ATOM 1374 N N . ILE A 1 169 ? 13.097 -2.568 2.032 1.00 51.38 169 ILE A N 1
ATOM 1375 C CA . ILE A 1 169 ? 12.421 -2.585 0.734 1.00 51.38 169 ILE A CA 1
ATOM 1376 C C . ILE A 1 169 ? 12.781 -1.404 -0.202 1.00 51.38 169 ILE A C 1
ATOM 1378 O O . ILE A 1 169 ? 12.792 -1.573 -1.421 1.00 51.38 169 ILE A O 1
ATOM 1382 N N . ASP A 1 170 ? 13.116 -0.232 0.342 1.00 49.41 170 ASP A N 1
ATOM 1383 C CA . ASP A 1 170 ? 13.533 0.962 -0.424 1.00 49.41 170 ASP A CA 1
ATOM 1384 C C . ASP A 1 170 ? 15.059 1.089 -0.524 1.00 49.41 170 ASP A C 1
ATOM 1386 O O . ASP A 1 170 ? 15.594 2.024 -1.130 1.00 49.41 170 ASP A O 1
ATOM 1390 N N . SER A 1 171 ? 15.790 0.214 0.164 1.00 50.81 171 SER A N 1
ATOM 1391 C CA . SER A 1 171 ? 17.235 0.310 0.236 1.00 50.81 171 SER A CA 1
ATOM 1392 C C . SER A 1 171 ? 17.888 -0.240 -1.034 1.00 50.81 171 SER A C 1
ATOM 1394 O O . SER A 1 171 ? 17.426 -1.200 -1.649 1.00 50.81 171 SER A O 1
ATOM 1396 N N . PHE A 1 172 ? 18.970 0.424 -1.450 1.00 46.75 172 PHE A N 1
ATOM 1397 C CA . PHE A 1 172 ? 19.721 0.081 -2.654 1.00 46.75 172 PHE A CA 1
ATOM 1398 C C . PHE A 1 172 ? 20.061 -1.416 -2.670 1.00 46.75 172 PHE A C 1
ATOM 1400 O O . PHE A 1 172 ? 20.551 -1.938 -1.667 1.00 46.75 172 PHE A O 1
ATOM 1407 N N . TYR A 1 173 ? 19.846 -2.074 -3.813 1.00 38.28 173 TYR A N 1
ATOM 1408 C CA . TYR A 1 173 ? 19.974 -3.528 -3.991 1.00 38.28 173 TYR A CA 1
ATOM 1409 C C . TYR A 1 173 ? 21.279 -4.108 -3.409 1.00 38.28 173 TYR A C 1
ATOM 1411 O O . TYR A 1 173 ? 21.285 -5.180 -2.818 1.00 38.28 173 TYR A O 1
ATOM 1419 N N . SER A 1 174 ? 22.387 -3.358 -3.466 1.00 35.31 174 SER A N 1
ATOM 1420 C CA . SER A 1 174 ? 23.693 -3.792 -2.945 1.00 35.31 174 SER A CA 1
ATOM 1421 C C . SER A 1 174 ? 23.882 -3.692 -1.418 1.00 35.31 174 SER A C 1
ATOM 1423 O O . SER A 1 174 ? 24.983 -3.958 -0.940 1.00 35.31 174 SER A O 1
ATOM 1425 N N . LYS A 1 175 ? 22.892 -3.217 -0.650 1.00 36.34 175 LYS A N 1
ATOM 1426 C CA . LYS A 1 175 ? 22.986 -3.019 0.815 1.00 36.34 175 LYS A CA 1
ATOM 1427 C C . LYS A 1 175 ? 22.052 -3.913 1.629 1.00 36.34 175 LYS A C 1
ATOM 1429 O O . LYS A 1 175 ? 22.140 -3.898 2.856 1.00 36.34 175 LYS A O 1
ATOM 1434 N N . VAL A 1 176 ? 21.189 -4.682 0.973 1.00 42.44 176 VAL A N 1
ATOM 1435 C CA . VAL A 1 176 ? 20.314 -5.651 1.631 1.00 42.44 176 VAL A CA 1
ATOM 1436 C C . VAL A 1 176 ? 21.080 -6.964 1.740 1.00 42.44 176 VAL A C 1
ATOM 1438 O O . VAL A 1 176 ? 21.396 -7.589 0.731 1.00 42.44 176 VAL A O 1
ATOM 1441 N N . ASN A 1 177 ? 21.398 -7.388 2.966 1.00 35.31 177 ASN A N 1
ATOM 1442 C CA . ASN A 1 177 ? 21.632 -8.811 3.203 1.00 35.31 177 ASN A CA 1
ATOM 1443 C C . ASN A 1 177 ? 20.355 -9.527 2.753 1.00 35.31 177 ASN A C 1
ATOM 1445 O O . ASN A 1 177 ? 19.288 -9.168 3.240 1.00 35.31 177 ASN A O 1
ATOM 1449 N N . GLN A 1 178 ? 20.471 -10.478 1.822 1.00 41.94 178 GLN A N 1
ATOM 1450 C CA . GLN A 1 178 ? 19.386 -11.267 1.213 1.00 41.94 178 GLN A CA 1
ATOM 1451 C C . GLN A 1 178 ? 18.643 -12.175 2.219 1.00 41.94 178 GLN A C 1
ATOM 1453 O O . GLN A 1 178 ? 18.314 -13.319 1.921 1.00 41.94 178 GLN A O 1
ATOM 1458 N N . SER A 1 179 ? 18.425 -11.718 3.447 1.00 37.84 179 SER A N 1
ATOM 1459 C CA . SER A 1 179 ? 17.598 -12.404 4.422 1.00 37.84 179 SER A CA 1
ATOM 1460 C C . SER A 1 179 ? 16.162 -11.914 4.267 1.00 37.84 179 SER A C 1
ATOM 1462 O O . SER A 1 179 ? 15.857 -10.767 4.595 1.00 37.84 179 SER A O 1
ATOM 1464 N N . ASP A 1 180 ? 15.329 -12.842 3.802 1.00 41.56 180 ASP A N 1
ATOM 1465 C CA . ASP A 1 180 ? 13.871 -12.883 3.903 1.00 41.56 180 ASP A CA 1
ATOM 1466 C C . ASP A 1 180 ? 13.101 -12.058 2.867 1.00 41.56 180 ASP A C 1
ATOM 1468 O O . ASP A 1 180 ? 12.823 -10.895 3.113 1.00 41.56 180 ASP A O 1
ATOM 1472 N N . ASN A 1 181 ? 12.712 -12.689 1.745 1.00 48.56 181 ASN A N 1
ATOM 1473 C CA . ASN A 1 181 ? 11.423 -12.566 1.019 1.00 48.56 181 ASN A CA 1
ATOM 1474 C C . ASN A 1 181 ? 10.714 -11.186 0.926 1.00 48.56 181 ASN A C 1
ATOM 1476 O O . ASN A 1 181 ? 9.494 -11.109 0.768 1.00 48.56 181 ASN A O 1
ATOM 1480 N N . GLN A 1 182 ? 11.445 -10.084 1.035 1.00 60.19 182 GLN A N 1
ATOM 1481 C CA . GLN A 1 182 ? 10.922 -8.724 1.076 1.00 60.19 182 GLN A CA 1
ATOM 1482 C C . GLN A 1 182 ? 11.065 -8.097 -0.310 1.00 60.19 182 GLN A C 1
ATOM 1484 O O . GLN A 1 182 ? 12.164 -8.016 -0.851 1.00 60.19 182 GLN A O 1
ATOM 1489 N N . LEU A 1 183 ? 9.945 -7.638 -0.878 1.00 62.88 183 LEU A N 1
ATOM 1490 C CA . LEU A 1 183 ? 9.881 -6.968 -2.179 1.00 62.88 183 LEU A CA 1
ATOM 1491 C C . LEU A 1 183 ? 10.816 -5.750 -2.210 1.00 62.88 183 LEU A C 1
ATOM 1493 O O . LEU A 1 183 ? 10.447 -4.707 -1.683 1.00 62.88 183 LEU A O 1
ATOM 1497 N N . ASN A 1 184 ? 11.992 -5.834 -2.839 1.00 70.81 184 ASN A N 1
ATOM 1498 C CA . ASN A 1 184 ? 12.862 -4.671 -3.027 1.00 70.81 184 ASN A CA 1
ATOM 1499 C C . ASN A 1 184 ? 12.307 -3.785 -4.155 1.00 70.81 184 ASN A C 1
ATOM 1501 O O . ASN A 1 184 ? 12.586 -4.013 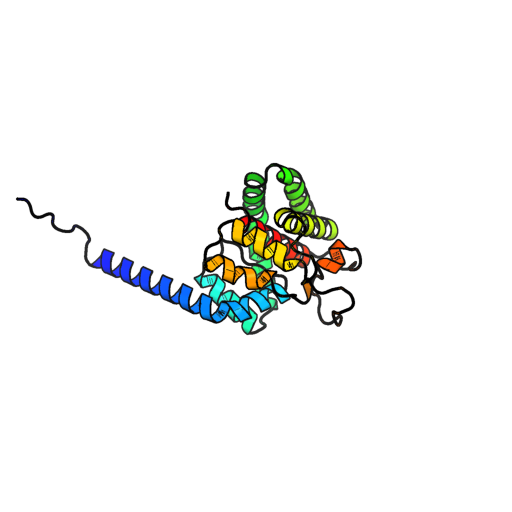-5.330 1.00 70.81 184 ASN A O 1
ATOM 1505 N N . ARG A 1 185 ? 11.514 -2.764 -3.811 1.00 73.31 185 ARG A N 1
ATOM 1506 C CA . ARG A 1 185 ? 10.801 -1.905 -4.778 1.00 73.31 185 ARG A CA 1
ATOM 1507 C C . ARG A 1 185 ? 11.768 -1.178 -5.708 1.00 73.31 185 ARG A C 1
ATOM 1509 O O . ARG A 1 185 ? 11.528 -1.108 -6.909 1.00 73.31 185 ARG A O 1
ATOM 1516 N N . HIS A 1 186 ? 12.888 -0.694 -5.176 1.00 72.06 186 HIS A N 1
ATOM 1517 C CA . HIS A 1 186 ? 13.931 -0.052 -5.976 1.00 72.06 186 HIS A CA 1
ATOM 1518 C C . HIS A 1 186 ? 14.597 -1.054 -6.9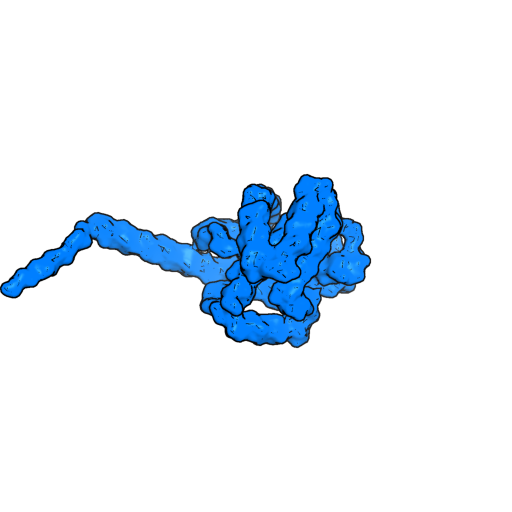37 1.00 72.06 186 HIS A C 1
ATOM 1520 O O . HIS A 1 186 ? 14.823 -0.744 -8.105 1.00 72.06 186 HIS A O 1
ATOM 1526 N N . GLY A 1 187 ? 14.852 -2.278 -6.467 1.00 71.25 187 GLY A N 1
ATOM 1527 C CA . GLY A 1 187 ? 15.358 -3.389 -7.270 1.00 71.25 187 GLY A CA 1
ATOM 1528 C C . GLY A 1 187 ? 14.406 -3.782 -8.398 1.00 71.25 187 GLY A C 1
ATOM 1529 O O . GLY A 1 187 ? 14.857 -3.929 -9.529 1.00 71.25 187 GLY A O 1
ATOM 1530 N N . VAL A 1 188 ? 13.100 -3.870 -8.128 1.00 80.88 188 VAL A N 1
ATOM 1531 C CA . VAL A 1 188 ? 12.067 -4.147 -9.143 1.00 80.88 188 VAL A CA 1
ATOM 1532 C C . VAL A 1 188 ? 12.039 -3.050 -10.203 1.00 80.88 188 VAL A C 1
ATOM 1534 O O . VAL A 1 188 ? 12.114 -3.340 -11.395 1.00 80.88 188 VAL A O 1
ATOM 1537 N N . MET A 1 189 ? 12.000 -1.782 -9.785 1.00 79.69 189 MET A N 1
ATOM 1538 C CA . MET A 1 189 ? 11.929 -0.642 -10.708 1.00 79.69 189 MET A CA 1
ATOM 1539 C C . MET A 1 189 ? 13.178 -0.494 -11.589 1.00 79.69 189 MET A C 1
ATOM 1541 O O . MET A 1 189 ? 13.090 0.045 -12.691 1.00 79.69 189 MET A O 1
ATOM 1545 N N . HIS A 1 190 ? 14.331 -0.986 -11.132 1.00 80.31 190 HIS A N 1
ATOM 1546 C CA . HIS A 1 190 ? 15.577 -1.008 -11.903 1.00 80.31 190 HIS A CA 1
ATOM 1547 C C . HIS A 1 190 ? 15.876 -2.358 -12.576 1.00 80.31 190 HIS A C 1
ATOM 1549 O O . HIS A 1 190 ? 16.933 -2.498 -13.189 1.00 80.31 190 HIS A O 1
ATOM 1555 N N . GLY A 1 191 ? 14.973 -3.342 -12.480 1.00 79.12 191 GLY A N 1
ATOM 1556 C CA . GLY A 1 191 ? 15.148 -4.674 -13.073 1.00 79.12 191 GLY A CA 1
ATOM 1557 C C . GLY A 1 191 ? 16.273 -5.510 -12.450 1.00 79.12 191 GLY A C 1
ATOM 1558 O O . GLY A 1 191 ? 16.770 -6.435 -13.086 1.00 79.12 191 GLY A O 1
ATOM 1559 N N . LEU A 1 192 ? 16.707 -5.168 -11.234 1.00 79.81 192 LEU A N 1
ATOM 1560 C CA . LEU A 1 192 ? 17.709 -5.917 -10.470 1.00 79.81 192 LEU A CA 1
ATOM 1561 C C . LEU A 1 192 ? 17.078 -7.087 -9.706 1.00 79.81 192 LEU A C 1
ATOM 1563 O O . LEU A 1 192 ? 17.712 -8.124 -9.544 1.00 79.81 192 LEU A O 1
ATOM 1567 N N . GLU A 1 193 ? 15.832 -6.911 -9.261 1.00 81.00 193 GLU A N 1
ATOM 1568 C CA . GLU A 1 193 ? 15.022 -7.955 -8.635 1.00 81.00 193 GLU A CA 1
ATOM 1569 C C . GLU A 1 193 ? 14.218 -8.677 -9.720 1.00 81.00 193 GLU A C 1
ATOM 1571 O O . GLU A 1 193 ? 13.485 -8.034 -10.472 1.00 81.00 193 GLU A O 1
ATOM 1576 N N . THR A 1 194 ? 14.354 -9.999 -9.816 1.00 84.31 194 THR A N 1
ATOM 1577 C CA . THR A 1 194 ? 13.739 -10.795 -10.900 1.00 84.31 194 THR A CA 1
ATOM 1578 C C . THR A 1 194 ? 12.796 -11.884 -10.400 1.00 84.31 194 THR A C 1
ATOM 1580 O O . THR A 1 194 ? 12.043 -12.435 -11.199 1.00 84.31 194 THR A O 1
ATOM 1583 N N . ASP A 1 195 ? 12.758 -12.144 -9.090 1.00 86.12 195 ASP A N 1
ATOM 1584 C CA . ASP A 1 195 ? 11.907 -13.170 -8.478 1.00 86.12 195 ASP A CA 1
ATOM 1585 C C . ASP A 1 195 ? 10.817 -12.555 -7.583 1.00 86.12 195 ASP A C 1
ATOM 1587 O O . ASP A 1 195 ? 10.582 -12.950 -6.445 1.00 86.12 195 ASP A O 1
ATOM 1591 N N . PHE A 1 196 ? 10.157 -11.512 -8.092 1.00 89.94 196 PHE A N 1
ATOM 1592 C CA . PHE A 1 196 ? 9.129 -10.782 -7.343 1.00 89.94 196 PHE A CA 1
ATOM 1593 C C . PHE A 1 196 ? 7.688 -11.143 -7.727 1.00 89.94 196 PHE A C 1
ATOM 1595 O O . PHE A 1 196 ? 6.759 -10.623 -7.109 1.00 89.94 196 PHE A O 1
ATOM 1602 N N . GLY A 1 197 ? 7.477 -11.993 -8.733 1.00 93.62 197 GLY A N 1
ATOM 1603 C CA . GLY A 1 197 ? 6.169 -12.269 -9.332 1.00 93.62 197 GLY A CA 1
ATOM 1604 C C . GLY A 1 197 ? 5.276 -13.173 -8.488 1.00 93.62 197 GLY A C 1
ATOM 1605 O O . GLY A 1 197 ? 5.014 -14.309 -8.868 1.00 93.62 197 GLY A O 1
ATOM 1606 N N . SER A 1 198 ? 4.770 -12.661 -7.369 1.00 96.06 198 SER A N 1
ATOM 1607 C CA . SER A 1 198 ? 3.832 -13.359 -6.489 1.00 96.06 198 SER A CA 1
ATOM 1608 C C . SER A 1 198 ? 2.610 -12.503 -6.161 1.00 96.06 198 SER A C 1
ATOM 1610 O O . SER A 1 198 ? 2.666 -11.270 -6.177 1.00 96.06 198 SER A O 1
ATOM 1612 N N . GLU A 1 199 ? 1.510 -13.168 -5.819 1.00 97.44 199 GLU A N 1
ATOM 1613 C CA . GLU A 1 199 ? 0.257 -12.532 -5.400 1.00 97.44 199 GLU A CA 1
ATOM 1614 C C . GLU A 1 199 ? 0.482 -11.553 -4.243 1.00 97.44 199 GLU A C 1
ATOM 1616 O O . GLU A 1 199 ? 0.125 -10.378 -4.333 1.00 97.44 199 GLU A O 1
ATOM 1621 N N . ILE A 1 200 ? 1.187 -12.002 -3.200 1.00 96.25 200 ILE A N 1
ATOM 1622 C CA . ILE A 1 200 ? 1.489 -11.190 -2.019 1.00 96.25 200 ILE A CA 1
ATOM 1623 C C . ILE A 1 200 ? 2.308 -9.939 -2.359 1.00 96.25 200 ILE A C 1
ATOM 1625 O O . ILE A 1 200 ? 2.055 -8.869 -1.809 1.00 96.25 200 ILE A O 1
ATOM 1629 N N . ASN A 1 201 ? 3.266 -10.028 -3.286 1.00 95.25 201 ASN A N 1
ATOM 1630 C CA . ASN A 1 201 ? 4.041 -8.864 -3.713 1.00 95.25 201 ASN A CA 1
ATOM 1631 C C . ASN A 1 201 ? 3.187 -7.888 -4.517 1.00 95.25 201 ASN A C 1
ATOM 1633 O O . ASN A 1 201 ? 3.299 -6.675 -4.325 1.00 95.25 201 ASN A O 1
ATOM 1637 N N . SER A 1 202 ? 2.290 -8.406 -5.353 1.00 97.88 202 SER A N 1
ATOM 1638 C CA . SER A 1 202 ? 1.322 -7.579 -6.058 1.00 97.88 202 SER A CA 1
ATOM 1639 C C . SER A 1 202 ? 0.379 -6.863 -5.087 1.00 97.88 202 SER A C 1
ATOM 1641 O O . SER A 1 202 ? 0.102 -5.684 -5.292 1.00 97.88 202 SER A O 1
ATOM 1643 N N . LEU A 1 203 ? -0.069 -7.519 -4.013 1.00 98.19 203 LEU A N 1
ATOM 1644 C CA . LEU A 1 203 ? -0.916 -6.909 -2.981 1.00 98.19 203 LEU A CA 1
ATOM 1645 C C . LEU A 1 203 ? -0.147 -5.874 -2.145 1.00 98.19 203 LEU A C 1
ATOM 1647 O O . LEU A 1 203 ? -0.665 -4.791 -1.889 1.00 98.19 203 LEU A O 1
ATOM 1651 N N . LYS A 1 204 ? 1.124 -6.126 -1.808 1.00 95.62 204 LYS A N 1
ATOM 1652 C CA . LYS A 1 204 ? 2.029 -5.146 -1.162 1.00 95.62 204 LYS A CA 1
ATOM 1653 C C . LYS A 1 204 ? 2.328 -3.930 -2.048 1.00 95.62 204 LYS A C 1
ATOM 1655 O O . LYS A 1 204 ? 2.582 -2.818 -1.563 1.00 95.62 204 LYS A O 1
ATOM 1660 N N . ALA A 1 205 ? 2.345 -4.123 -3.365 1.00 95.81 205 ALA A N 1
ATOM 1661 C CA . ALA A 1 205 ? 2.450 -3.038 -4.332 1.00 95.81 205 ALA A CA 1
ATOM 1662 C C . ALA A 1 205 ? 1.125 -2.269 -4.460 1.00 95.81 205 ALA A C 1
ATOM 1664 O O . ALA A 1 205 ? 1.131 -1.040 -4.504 1.00 95.81 205 ALA A O 1
ATOM 1665 N N . PHE A 1 206 ? -0.013 -2.959 -4.430 1.00 97.50 206 PHE A N 1
ATOM 1666 C CA . PHE A 1 206 ? -1.320 -2.311 -4.410 1.00 97.50 206 PHE A CA 1
ATOM 1667 C C . PHE A 1 206 ? -1.551 -1.508 -3.119 1.00 97.50 206 PHE A C 1
ATOM 1669 O O . PHE A 1 206 ? -2.017 -0.372 -3.181 1.00 97.50 206 PHE A O 1
ATOM 1676 N N . SER A 1 207 ? -1.131 -2.020 -1.955 1.00 95.81 207 SER A N 1
ATOM 1677 C CA . SER A 1 207 ? -1.310 -1.330 -0.671 1.00 95.81 207 SER A CA 1
ATOM 1678 C C . SER A 1 207 ? -0.594 0.020 -0.620 1.00 95.81 207 SER A C 1
ATOM 1680 O O . SER A 1 207 ? -1.129 0.985 -0.081 1.00 95.81 207 SER A O 1
ATOM 1682 N N . ILE A 1 208 ? 0.614 0.121 -1.200 1.00 92.50 208 ILE A N 1
ATOM 1683 C CA . ILE A 1 208 ? 1.315 1.414 -1.260 1.00 92.50 208 ILE A CA 1
ATOM 1684 C C . ILE A 1 208 ? 0.621 2.377 -2.228 1.00 92.50 208 ILE A C 1
ATOM 1686 O O . ILE A 1 208 ? 0.569 3.568 -1.941 1.00 92.50 208 ILE A O 1
ATOM 1690 N N . LEU A 1 209 ? 0.063 1.880 -3.341 1.00 93.69 209 LEU A N 1
ATOM 1691 C CA . LEU A 1 209 ? -0.691 2.697 -4.292 1.00 93.69 209 LEU A CA 1
ATOM 1692 C C . LEU A 1 209 ? -1.947 3.283 -3.630 1.00 93.69 209 LEU A C 1
ATOM 1694 O O . LEU A 1 209 ? -2.190 4.486 -3.739 1.00 93.69 209 LEU A O 1
ATOM 1698 N N . ALA A 1 210 ? -2.699 2.455 -2.901 1.00 93.31 210 ALA A N 1
ATOM 1699 C CA . ALA A 1 210 ? -3.858 2.891 -2.126 1.00 93.31 210 ALA A CA 1
ATOM 1700 C C . ALA A 1 210 ? -3.464 3.948 -1.082 1.00 93.31 210 ALA A C 1
ATOM 1702 O O . ALA A 1 210 ? -4.049 5.030 -1.049 1.00 93.31 210 ALA A O 1
ATOM 1703 N N . PHE A 1 211 ? -2.401 3.688 -0.311 1.00 90.38 211 PHE A N 1
ATOM 1704 C CA . PHE A 1 211 ? -1.862 4.638 0.663 1.00 90.38 211 PHE A CA 1
ATOM 1705 C C . PHE A 1 211 ? -1.554 6.000 0.025 1.00 90.38 211 PHE A C 1
ATOM 1707 O O . PHE A 1 211 ? -2.042 7.033 0.483 1.00 90.38 211 PHE A O 1
ATOM 1714 N N . VAL A 1 212 ? -0.750 6.041 -1.044 1.00 87.12 212 VAL A N 1
ATOM 1715 C CA . VAL A 1 212 ? -0.344 7.332 -1.625 1.00 87.12 212 VAL A CA 1
ATOM 1716 C C . VAL A 1 212 ? -1.531 8.059 -2.251 1.00 87.12 212 VAL A C 1
ATOM 1718 O O . VAL A 1 212 ? -1.629 9.278 -2.119 1.00 87.12 212 VAL A O 1
ATOM 1721 N N . SER A 1 213 ? -2.472 7.331 -2.858 1.00 87.69 213 SER A N 1
ATOM 1722 C CA . SER A 1 213 ? -3.670 7.935 -3.442 1.00 87.69 213 SER A CA 1
ATOM 1723 C C . SER A 1 213 ? -4.625 8.529 -2.405 1.00 87.69 213 SER A C 1
ATOM 1725 O O . SER A 1 213 ? -5.371 9.451 -2.739 1.00 87.69 213 SER A O 1
ATOM 1727 N N . ASP A 1 214 ? -4.665 8.006 -1.183 1.00 85.31 214 ASP A N 1
ATOM 1728 C CA . ASP A 1 214 ? -5.555 8.525 -0.141 1.00 85.31 214 ASP A CA 1
ATOM 1729 C C . ASP A 1 214 ? -5.014 9.765 0.549 1.00 85.31 214 ASP A C 1
ATOM 1731 O O . ASP A 1 214 ? -5.784 10.617 1.013 1.00 85.31 214 ASP A O 1
ATOM 1735 N N . PHE A 1 215 ? -3.692 9.862 0.618 1.00 74.94 215 PHE A N 1
ATOM 1736 C CA . PHE A 1 215 ? -3.058 10.789 1.528 1.00 74.94 215 PHE A CA 1
ATOM 1737 C C . PHE A 1 215 ? -2.212 11.879 0.865 1.00 74.94 215 PHE A C 1
ATOM 1739 O O . PHE A 1 215 ? -1.970 12.903 1.502 1.00 74.94 215 PHE A O 1
ATOM 1746 N N . ILE A 1 216 ? -1.781 11.698 -0.385 1.00 67.44 216 ILE A N 1
ATOM 1747 C CA . ILE A 1 216 ? -1.001 12.712 -1.114 1.00 67.44 216 ILE A CA 1
ATOM 1748 C C . ILE A 1 216 ? -1.908 13.583 -1.982 1.00 67.44 216 ILE A C 1
ATOM 1750 O O . ILE A 1 216 ? -1.697 14.790 -2.041 1.00 67.44 216 ILE A O 1
ATOM 1754 N N . ASP A 1 217 ? -2.947 13.002 -2.582 1.00 59.34 217 ASP A N 1
ATOM 1755 C CA . ASP A 1 217 ? -3.812 13.699 -3.537 1.00 59.34 217 ASP A CA 1
ATOM 1756 C C . ASP A 1 217 ? -5.170 14.067 -2.922 1.00 59.34 217 ASP A C 1
ATOM 1758 O O . ASP A 1 217 ? -6.239 13.576 -3.296 1.00 59.34 217 ASP A O 1
ATOM 1762 N N . ARG A 1 218 ? -5.122 14.954 -1.923 1.00 49.00 218 ARG A N 1
ATOM 1763 C CA . ARG A 1 218 ? -6.273 15.794 -1.582 1.00 49.00 218 ARG A CA 1
ATOM 1764 C C . ARG A 1 218 ? -6.067 17.153 -2.260 1.00 49.00 218 ARG A C 1
ATOM 1766 O O . ARG A 1 218 ? -5.269 17.940 -1.759 1.00 49.00 218 ARG A O 1
ATOM 1773 N N . PHE A 1 219 ? -6.871 17.399 -3.303 1.00 38.84 219 PHE A N 1
ATOM 1774 C CA . PHE A 1 219 ? -7.085 18.649 -4.066 1.00 38.84 219 PHE A CA 1
ATOM 1775 C C . PHE A 1 219 ? -6.251 18.856 -5.334 1.00 38.84 219 PHE A C 1
ATOM 1777 O O . PHE A 1 219 ? -5.042 19.151 -5.230 1.00 38.84 219 PHE A O 1
#

Mean predicted aligned error: 8.87 Å

Foldseek 3Di:
DDDPDDPQDVVNVVVVVVVVVVVVVLVVLCVVLLLQQLLLCLLLLFADFPVDDSNVSSVSSVCSNVVVSVVVLVVLLVVCVVCVVVLLVVLCVLVVVCNVLSVVLVVCLVVLVQLSNLQSLLVLLCVLLVVQQLDDLVSVVVSVVLQVVQDDPPVLVSSCSSRNDCRLLSDDPVPRPPPDDHHNSNCSNVVNDDPQRDSSSSSSSNNSSSRSSRRRDDD

Radius of gyration: 19.76 Å; Cα contacts (8 Å, |Δi|>4): 243; chains: 1; bounding box: 63×49×47 Å

pLDDT: mean 80.73, std 16.71, range [35.31, 98.69]

Secondary structure (DSSP, 8-state):
---------HHHHHHHHHHHHHHHHHHHHHHHHHHHHHHHHHHHT----TTS-HHHHHHHHHHHHTT-HHHHHHHHHHHHHHHHHHHHHHHHHH-GGGHHHHHHHHHHHHTT-HHHHHHHHHHHHHHHTTT-TTS-TTTHHHHHHHHHHTT--HHHHHHTHHHHS--GGGS-GGGS---S----HHHHHTT------SHHHHHHHHHHHHHHHHHT---